Protein AF-A0A1H9BF98-F1 (afdb_monomer_lite)

Secondary structure (DSSP, 8-state):
-------------------------------HHHHHHHHHHHHHHHHHHHHHHHTTSS---TT-EEEEEESSTT-TTSBEEEEEE-TTSTT--EEEEEEE-STT----SSS--EEEEETTEEEEEEE---TT-EEEE-TTS-EEEE---TT-SEEEEEEEES-PPTTSSS-TTSEEEEEETTEEEEEEEPPPP-

Sequence (194 aa):
MSSESTDPVEPPAVVNPAPDEAETDEAPQKNNWLKFVIVGVLAVVLVGGGVWALTSLNSTGAGDCVSASPKNADQPDGEWNLSSEGCNDTAATHRVAVVLKNAEDQCPAEGLYEPVKSGDETLCLMPNLIEGKCYNSGDDGVFKQEACTPESPVKIVKKVDGLPEEGTVCPETAGEWRFSEPASVYCMGVPEGS

Structure (mmCIF, N/CA/C/O backbone):
data_AF-A0A1H9BF98-F1
#
_entry.id   AF-A0A1H9BF98-F1
#
loop_
_atom_site.group_PDB
_atom_site.id
_atom_site.type_symbol
_atom_site.label_atom_id
_atom_site.label_alt_id
_atom_site.label_comp_id
_atom_site.label_asym_id
_atom_site.label_entity_id
_atom_site.label_seq_id
_atom_site.pdbx_PDB_ins_code
_atom_site.Cartn_x
_atom_site.Cartn_y
_atom_site.Cartn_z
_atom_site.occupancy
_atom_site.B_iso_or_equiv
_atom_site.auth_seq_id
_atom_site.auth_comp_id
_atom_site.auth_asym_id
_atom_site.auth_atom_id
_atom_site.pdbx_PDB_model_num
ATOM 1 N N . MET A 1 1 ? 0.930 -51.311 78.817 1.00 41.88 1 MET A N 1
ATOM 2 C CA . MET A 1 1 ? 0.256 -52.512 79.355 1.00 41.88 1 MET A CA 1
ATOM 3 C C . MET A 1 1 ? -0.864 -52.808 78.375 1.00 41.88 1 MET A C 1
ATOM 5 O O . MET A 1 1 ? -1.651 -51.904 78.165 1.00 41.88 1 MET A O 1
ATOM 9 N N . SER A 1 2 ? -0.971 -53.905 77.641 1.00 45.94 2 SER A N 1
ATOM 10 C CA . SER A 1 2 ? -0.296 -55.205 77.582 1.00 45.94 2 SER A CA 1
ATOM 11 C C . SER A 1 2 ? -0.606 -55.731 76.163 1.00 45.94 2 SER A C 1
ATOM 13 O O . SER A 1 2 ? -1.679 -55.447 75.646 1.00 45.94 2 SER A O 1
ATOM 15 N N . SER A 1 3 ? 0.374 -56.203 75.397 1.00 51.97 3 SER A N 1
ATOM 16 C CA . SER A 1 3 ? 0.630 -57.632 75.150 1.00 51.97 3 SER A CA 1
ATOM 17 C C . SER A 1 3 ? -0.607 -58.425 74.706 1.00 51.97 3 SER A C 1
ATOM 19 O O . SER A 1 3 ? -1.432 -58.758 75.548 1.00 51.97 3 SER A O 1
ATOM 21 N N . GLU A 1 4 ? -0.655 -58.850 73.442 1.00 42.12 4 GLU A N 1
ATOM 22 C CA . GLU A 1 4 ? -1.200 -60.170 73.118 1.00 42.12 4 GLU A CA 1
ATOM 23 C C . GLU A 1 4 ? -0.299 -60.864 72.093 1.00 42.12 4 GLU A C 1
ATOM 25 O O . GLU A 1 4 ? 0.175 -60.274 71.125 1.00 42.12 4 GLU A O 1
ATOM 30 N N . SER A 1 5 ? -0.004 -62.112 72.430 1.00 51.88 5 SER A N 1
ATOM 31 C CA . SER A 1 5 ? 0.871 -63.077 71.786 1.00 51.88 5 SER A CA 1
ATOM 32 C C . SER A 1 5 ? -0.021 -64.143 71.165 1.00 51.88 5 SER A C 1
ATOM 34 O O . SER A 1 5 ? -0.997 -64.521 71.806 1.00 51.88 5 SER A O 1
ATOM 36 N N . THR A 1 6 ? 0.318 -64.660 69.983 1.00 45.97 6 THR A N 1
ATOM 37 C CA . THR A 1 6 ? 0.243 -66.103 69.688 1.00 45.97 6 THR A CA 1
ATOM 38 C C . THR A 1 6 ? 1.117 -66.417 68.469 1.00 45.97 6 THR A C 1
ATOM 40 O O . THR A 1 6 ? 1.127 -65.689 67.480 1.00 45.97 6 THR A O 1
ATOM 43 N N . ASP A 1 7 ? 1.870 -67.497 68.632 1.00 47.16 7 ASP A N 1
ATOM 44 C CA . ASP A 1 7 ? 2.980 -68.038 67.839 1.00 47.16 7 ASP A CA 1
ATOM 45 C C . ASP A 1 7 ? 2.484 -69.300 67.044 1.00 47.16 7 ASP A C 1
ATOM 47 O O . ASP A 1 7 ? 1.272 -69.529 67.005 1.00 47.16 7 ASP A O 1
ATOM 51 N N . PRO A 1 8 ? 3.308 -70.145 66.385 1.00 58.66 8 PRO A N 1
ATOM 52 C CA . PRO A 1 8 ? 3.347 -70.303 64.922 1.00 58.66 8 PRO A CA 1
ATOM 53 C C . PRO A 1 8 ? 3.140 -71.762 64.435 1.00 58.66 8 PRO A C 1
ATOM 55 O O . PRO A 1 8 ? 3.108 -72.693 65.236 1.00 58.66 8 PRO A O 1
ATOM 58 N N . VAL A 1 9 ? 3.132 -71.998 63.111 1.00 40.78 9 VAL A N 1
ATOM 59 C CA . VAL A 1 9 ? 3.601 -73.273 62.510 1.00 40.78 9 VAL A CA 1
ATOM 60 C C . VAL A 1 9 ? 4.325 -72.993 61.177 1.00 40.78 9 VAL A C 1
ATOM 62 O O . VAL A 1 9 ? 3.817 -72.261 60.332 1.00 40.78 9 VAL A O 1
ATOM 65 N N . GLU A 1 10 ? 5.516 -73.582 61.024 1.00 46.84 10 GLU A N 1
ATOM 66 C CA . GLU A 1 10 ? 6.579 -73.347 60.019 1.00 46.84 10 GLU A CA 1
ATOM 67 C C . GLU A 1 10 ? 6.828 -74.634 59.146 1.00 46.84 10 GLU A C 1
ATOM 69 O O . GLU A 1 10 ? 6.119 -75.620 59.354 1.00 46.84 10 GLU A O 1
ATOM 74 N N . PRO A 1 11 ? 7.832 -74.735 58.235 1.00 64.88 11 PRO A N 1
ATOM 75 C CA . PRO A 1 11 ? 7.824 -74.486 56.775 1.00 64.88 11 PRO A CA 1
ATOM 76 C C . PRO A 1 11 ? 8.205 -75.754 55.933 1.00 64.88 11 PRO A C 1
ATOM 78 O O . PRO A 1 11 ? 8.064 -76.867 56.442 1.00 64.88 11 PRO A O 1
ATOM 81 N N . PRO A 1 12 ? 8.670 -75.670 54.654 1.00 48.69 12 PRO A N 1
ATOM 82 C CA . PRO A 1 12 ? 10.071 -75.308 54.373 1.00 48.69 12 PRO A CA 1
ATOM 83 C C . PRO A 1 12 ? 10.328 -74.423 53.132 1.00 48.69 12 PRO A C 1
ATOM 85 O O . PRO A 1 12 ? 9.480 -74.200 52.273 1.00 48.69 12 PRO A O 1
ATOM 88 N N . ALA A 1 13 ? 11.555 -73.904 53.115 1.00 50.78 13 ALA A N 1
ATOM 89 C CA . ALA A 1 13 ? 12.084 -72.753 52.392 1.00 50.78 13 ALA A CA 1
ATOM 90 C C . ALA A 1 13 ? 12.617 -73.025 50.975 1.00 50.78 13 ALA A C 1
ATOM 92 O O . ALA A 1 13 ? 13.067 -74.134 50.712 1.00 50.78 13 ALA A O 1
ATOM 93 N N . VAL A 1 14 ? 12.744 -71.963 50.155 1.00 42.06 14 VAL A N 1
ATOM 94 C CA . VAL A 1 14 ? 13.828 -71.807 49.155 1.00 42.06 14 VAL A CA 1
ATOM 95 C C . VAL A 1 14 ? 14.198 -70.312 48.959 1.00 42.06 14 VAL A C 1
ATOM 97 O O . VAL A 1 14 ? 13.503 -69.582 48.267 1.00 42.06 14 VAL A O 1
ATOM 100 N N . VAL A 1 15 ? 15.320 -69.920 49.586 1.00 44.12 15 VAL A N 1
ATOM 101 C CA . VAL A 1 15 ? 16.452 -69.067 49.122 1.00 44.12 15 VAL A CA 1
ATOM 102 C C . VAL A 1 15 ? 16.245 -67.575 48.736 1.00 44.12 15 VAL A C 1
ATOM 104 O O . VAL A 1 15 ? 15.648 -67.241 47.722 1.00 44.12 15 VAL A O 1
ATOM 107 N N . ASN A 1 16 ? 16.905 -66.699 49.516 1.00 47.34 16 ASN A N 1
ATOM 108 C CA . ASN A 1 16 ? 17.198 -65.257 49.318 1.00 47.34 16 ASN A CA 1
ATOM 109 C C . ASN A 1 16 ? 18.574 -65.044 48.617 1.00 47.34 16 ASN A C 1
ATOM 111 O O . ASN A 1 16 ? 19.395 -65.965 48.676 1.00 47.34 16 ASN A O 1
ATOM 115 N N . PRO A 1 17 ? 18.885 -63.864 48.013 1.00 47.91 17 PRO A N 1
ATOM 116 C CA . PRO A 1 17 ? 19.564 -62.780 48.761 1.00 47.91 17 PRO A CA 1
ATOM 117 C C . PRO A 1 17 ? 19.218 -61.317 48.361 1.00 47.91 17 PRO A C 1
ATOM 119 O O . PRO A 1 17 ? 19.202 -60.962 47.190 1.00 47.91 17 PRO A O 1
ATOM 122 N N . ALA A 1 18 ? 18.937 -60.519 49.399 1.00 53.66 18 ALA A N 1
ATOM 123 C CA . ALA A 1 18 ? 19.492 -59.225 49.860 1.00 53.66 18 ALA A CA 1
ATOM 124 C C . ALA A 1 18 ? 19.996 -58.069 48.925 1.00 53.66 18 ALA A C 1
ATOM 126 O O . ALA A 1 18 ? 20.364 -58.311 47.781 1.00 53.66 18 ALA A O 1
ATOM 127 N N . PRO A 1 19 ? 20.026 -56.815 49.461 1.00 64.56 19 PRO A N 1
ATOM 128 C CA . PRO A 1 19 ? 20.086 -55.518 48.758 1.00 64.56 19 PRO A CA 1
ATOM 129 C C . PRO A 1 19 ? 21.418 -54.741 48.927 1.00 64.56 19 PRO A C 1
ATOM 131 O O . PRO A 1 19 ? 22.128 -54.990 49.888 1.00 64.56 19 PRO A O 1
ATOM 134 N N . ASP A 1 20 ? 21.682 -53.732 48.086 1.00 44.94 20 ASP A N 1
ATOM 135 C CA . ASP A 1 20 ? 22.705 -52.668 48.270 1.00 44.94 20 ASP A CA 1
ATOM 136 C C . ASP A 1 20 ? 22.250 -51.445 47.428 1.00 44.94 20 ASP A C 1
ATOM 138 O O . ASP A 1 20 ? 21.888 -51.611 46.264 1.00 44.94 20 ASP A O 1
ATOM 142 N N . GLU A 1 21 ? 21.904 -50.271 47.972 1.00 46.78 21 GLU A N 1
ATOM 143 C CA . GLU A 1 21 ? 22.717 -49.183 48.562 1.00 46.78 21 GLU A CA 1
ATOM 144 C C . GLU A 1 21 ? 23.563 -48.334 47.577 1.00 46.78 21 GLU A C 1
ATOM 146 O O . GLU A 1 21 ? 24.386 -48.836 46.824 1.00 46.78 21 GLU A O 1
ATOM 151 N N . ALA A 1 22 ? 23.342 -47.014 47.697 1.00 41.50 22 ALA A N 1
ATOM 152 C CA . ALA A 1 22 ? 24.275 -45.879 47.614 1.00 41.50 22 ALA A CA 1
ATOM 153 C C . ALA A 1 22 ? 24.942 -45.421 46.287 1.00 41.50 22 ALA A C 1
ATOM 155 O O . ALA A 1 22 ? 25.752 -46.103 45.675 1.00 41.50 22 ALA A O 1
ATOM 156 N N . GLU A 1 23 ? 24.612 -44.158 45.962 1.00 50.94 23 GLU A N 1
ATOM 157 C CA . GLU A 1 23 ? 25.431 -43.037 45.449 1.00 50.94 23 GLU A CA 1
ATOM 158 C C . GLU A 1 23 ? 26.607 -43.286 44.492 1.00 50.94 23 GLU A C 1
ATOM 160 O O . GLU A 1 23 ? 27.598 -43.909 44.855 1.00 50.94 23 GLU A O 1
ATOM 165 N N . THR A 1 24 ? 26.631 -42.557 43.364 1.00 37.31 24 THR A N 1
ATOM 166 C CA . THR A 1 24 ? 27.864 -41.872 42.921 1.00 37.31 24 THR A CA 1
ATOM 167 C C . THR A 1 24 ? 27.551 -40.625 42.075 1.00 37.31 24 THR A C 1
ATOM 169 O O . THR A 1 24 ? 26.883 -40.694 41.045 1.00 37.31 24 THR A O 1
ATOM 172 N N . ASP A 1 25 ? 28.043 -39.488 42.557 1.00 54.06 25 ASP A N 1
ATOM 173 C CA . ASP A 1 25 ? 28.215 -38.178 41.919 1.00 54.06 25 ASP A CA 1
ATOM 174 C C . ASP A 1 25 ? 29.365 -38.244 40.890 1.00 54.06 25 ASP A C 1
ATOM 176 O O . ASP A 1 25 ? 30.438 -38.654 41.309 1.00 54.06 25 ASP A O 1
ATOM 180 N N . GLU A 1 26 ? 29.193 -37.870 39.604 1.00 43.91 26 GLU A N 1
ATOM 181 C CA . GLU A 1 26 ? 30.304 -37.454 38.705 1.00 43.91 26 GLU A CA 1
ATOM 182 C C . GLU A 1 26 ? 29.848 -36.609 37.473 1.00 43.91 26 GLU A C 1
ATOM 184 O O . GLU A 1 26 ? 29.185 -37.101 36.563 1.00 43.91 26 GLU A O 1
ATOM 189 N N . ALA A 1 27 ? 30.281 -35.335 37.456 1.00 53.09 27 ALA A N 1
ATOM 190 C CA . ALA A 1 27 ? 30.757 -34.450 36.362 1.00 53.09 27 ALA A CA 1
ATOM 191 C C . ALA A 1 27 ? 30.048 -34.343 34.970 1.00 53.09 27 ALA A C 1
ATOM 193 O O . ALA A 1 27 ? 29.664 -35.331 34.345 1.00 53.09 27 ALA A O 1
ATOM 194 N N . PRO A 1 28 ? 29.979 -33.125 34.367 1.00 47.25 28 PRO A N 1
ATOM 195 C CA . PRO A 1 28 ? 29.268 -32.892 33.111 1.00 47.25 28 PRO A CA 1
ATOM 196 C C . PRO A 1 28 ? 30.018 -33.514 31.927 1.00 47.25 28 PRO A C 1
ATOM 198 O O . PRO A 1 28 ? 31.095 -33.065 31.525 1.00 47.25 28 PRO A O 1
ATOM 201 N N . GLN A 1 29 ? 29.424 -34.543 31.327 1.00 53.84 29 GLN A N 1
ATOM 202 C CA . GLN A 1 29 ? 29.971 -35.160 30.128 1.00 53.84 29 GLN A CA 1
ATOM 203 C C . GLN A 1 29 ? 29.965 -34.175 28.952 1.00 53.84 29 GLN A C 1
ATOM 205 O O . GLN A 1 29 ? 28.924 -33.703 28.497 1.00 53.84 29 GLN A O 1
ATOM 210 N N . LYS A 1 30 ? 31.163 -33.902 28.426 1.00 59.75 30 LYS A N 1
ATOM 211 C CA . LYS A 1 30 ? 31.418 -33.149 27.192 1.00 59.75 30 LYS A CA 1
ATOM 212 C C . LYS A 1 30 ? 30.811 -33.898 26.002 1.00 59.75 30 LYS A C 1
ATOM 214 O O . LYS A 1 30 ? 31.447 -34.727 25.352 1.00 59.75 30 LYS A O 1
ATOM 219 N N . ASN A 1 31 ? 29.549 -33.607 25.730 1.00 63.06 31 ASN A N 1
ATOM 220 C CA . ASN A 1 31 ? 28.722 -34.277 24.743 1.00 63.06 31 ASN A CA 1
ATOM 221 C C . ASN A 1 31 ? 29.041 -33.775 23.327 1.00 63.06 31 ASN A C 1
ATOM 223 O O . ASN A 1 31 ? 28.575 -32.738 22.862 1.00 63.06 31 ASN A O 1
ATOM 227 N N . ASN A 1 32 ? 29.808 -34.579 22.588 1.00 63.00 32 ASN A N 1
ATOM 228 C CA . ASN A 1 32 ? 30.079 -34.373 21.160 1.00 63.00 32 ASN A CA 1
ATOM 229 C C . ASN A 1 32 ? 28.784 -34.323 20.313 1.00 63.00 32 ASN A C 1
ATOM 231 O O . ASN A 1 32 ? 28.791 -33.775 19.217 1.00 63.00 32 ASN A O 1
ATOM 235 N N . TRP A 1 33 ? 27.667 -34.835 20.843 1.00 64.06 33 TRP A N 1
ATOM 236 C CA . TRP A 1 33 ? 26.324 -34.717 20.271 1.00 64.06 33 TRP A CA 1
ATOM 237 C C . TRP A 1 33 ? 25.823 -33.269 20.187 1.00 64.06 33 TRP A C 1
ATOM 239 O O . TRP A 1 33 ? 25.221 -32.888 19.185 1.00 64.06 33 TRP A O 1
ATOM 249 N N . LEU A 1 34 ? 26.165 -32.427 21.168 1.00 67.62 34 LEU A N 1
ATOM 250 C CA . LEU A 1 34 ? 25.782 -31.016 21.170 1.00 67.62 34 LEU A CA 1
ATOM 251 C C . LEU A 1 34 ? 26.393 -30.268 19.974 1.00 67.62 34 LEU A C 1
ATOM 253 O O . LEU A 1 34 ? 25.764 -29.376 19.418 1.00 67.62 34 LEU A O 1
ATOM 257 N N . LYS A 1 35 ? 27.576 -30.691 19.501 1.00 66.69 35 LYS A N 1
ATOM 258 C CA . LYS A 1 35 ? 28.191 -30.142 18.282 1.00 66.69 35 LYS A CA 1
ATOM 259 C C . LYS A 1 35 ? 27.393 -30.481 17.027 1.00 66.69 35 LYS A C 1
ATOM 261 O O . LYS A 1 35 ? 27.272 -29.629 16.160 1.00 66.69 35 LYS A O 1
ATOM 266 N N . PHE A 1 36 ? 26.828 -31.685 16.931 1.00 71.50 36 PHE A N 1
ATOM 267 C CA . PHE A 1 36 ? 25.991 -32.067 15.790 1.00 71.50 36 PHE A CA 1
ATOM 268 C C . PHE A 1 36 ? 24.648 -31.331 15.796 1.00 71.50 36 PHE A C 1
ATOM 270 O O . PHE A 1 36 ? 24.177 -30.940 14.734 1.00 71.50 36 PHE A O 1
ATOM 277 N N . VAL A 1 37 ? 24.078 -31.064 16.977 1.00 73.38 37 VAL A N 1
ATOM 278 C CA . VAL A 1 37 ? 22.878 -30.223 17.114 1.00 73.38 37 VAL A CA 1
ATOM 279 C C . VAL A 1 37 ? 23.183 -28.777 16.722 1.00 73.38 37 VAL A C 1
ATOM 281 O O . VAL A 1 37 ? 22.450 -28.205 15.925 1.00 73.38 37 VAL A O 1
ATOM 284 N N . ILE A 1 38 ? 24.292 -28.204 17.199 1.00 72.50 38 ILE A N 1
ATOM 285 C CA . ILE A 1 38 ? 24.705 -26.840 16.837 1.00 72.50 38 ILE A CA 1
ATOM 286 C C . ILE A 1 38 ? 24.976 -26.729 15.334 1.00 72.50 38 ILE A C 1
ATOM 288 O O . ILE A 1 38 ? 24.497 -25.790 14.714 1.00 72.50 38 ILE A O 1
ATOM 292 N N . VAL A 1 39 ? 25.689 -27.687 14.731 1.00 73.25 39 VAL A N 1
ATOM 293 C CA . VAL A 1 39 ? 25.954 -27.709 13.280 1.00 73.25 39 VAL A CA 1
ATOM 294 C C . VAL A 1 39 ? 24.664 -27.903 12.481 1.00 73.25 39 VAL A C 1
ATOM 296 O O . VAL A 1 39 ? 24.486 -27.241 11.465 1.00 73.25 39 VAL A O 1
ATOM 299 N N . GLY A 1 40 ? 23.743 -28.750 12.948 1.00 72.94 40 GLY A N 1
ATOM 300 C CA . GLY A 1 40 ? 22.432 -28.936 12.326 1.00 72.94 40 GLY A CA 1
ATOM 301 C C . GLY A 1 40 ? 21.579 -27.667 12.375 1.00 72.94 40 GLY A C 1
ATOM 302 O O . GLY A 1 40 ? 21.039 -27.257 11.353 1.00 72.94 40 GLY A O 1
ATOM 303 N N . VAL A 1 41 ? 21.519 -26.995 13.527 1.00 68.62 41 VAL A N 1
ATOM 304 C CA . VAL A 1 41 ? 20.810 -25.717 13.686 1.00 68.62 41 VAL A CA 1
ATOM 305 C C . VAL A 1 41 ? 21.473 -24.619 12.857 1.00 68.62 41 VAL A C 1
ATOM 307 O O . VAL A 1 41 ? 20.770 -23.898 12.163 1.00 68.62 41 VAL A O 1
ATOM 310 N N . LEU A 1 42 ? 22.805 -24.518 12.840 1.00 64.56 42 LEU A N 1
ATOM 311 C CA . LEU A 1 42 ? 23.525 -23.568 11.983 1.00 64.56 42 LEU A CA 1
ATOM 312 C C . LEU A 1 42 ? 23.275 -23.832 10.500 1.00 64.56 42 LEU A C 1
ATOM 314 O O . LEU A 1 42 ? 23.057 -22.886 9.758 1.00 64.56 42 LEU A O 1
ATOM 318 N N . ALA A 1 43 ? 23.258 -25.090 10.060 1.00 62.25 43 ALA A N 1
ATOM 319 C CA . ALA A 1 43 ? 22.932 -25.430 8.680 1.00 62.25 43 ALA A CA 1
ATOM 320 C C . ALA A 1 43 ? 21.479 -25.063 8.337 1.00 62.25 43 ALA A C 1
ATOM 322 O O . ALA A 1 43 ? 21.231 -24.494 7.280 1.00 62.25 43 ALA A O 1
ATOM 323 N N . VAL A 1 44 ? 20.524 -25.300 9.242 1.00 62.47 44 VAL A N 1
ATOM 324 C CA . VAL A 1 44 ? 19.122 -24.889 9.060 1.00 62.47 44 VAL A CA 1
ATOM 325 C C . VAL A 1 44 ? 18.967 -23.364 9.089 1.00 62.47 44 VAL A C 1
ATOM 327 O O . VAL A 1 44 ? 18.190 -22.833 8.307 1.00 62.47 44 VAL A O 1
ATOM 330 N N . VAL A 1 45 ? 19.728 -22.636 9.908 1.00 61.25 45 VAL A N 1
ATOM 331 C CA . VAL A 1 45 ? 19.741 -21.161 9.925 1.00 61.25 45 VAL A CA 1
ATOM 332 C C . VAL A 1 45 ? 20.432 -20.594 8.684 1.00 61.25 45 VAL A C 1
ATOM 334 O O . VAL A 1 45 ? 19.994 -19.580 8.160 1.00 61.25 45 VAL A O 1
ATOM 337 N N . LEU A 1 46 ? 21.468 -21.241 8.154 1.00 58.09 46 LEU A N 1
ATOM 338 C CA . LEU A 1 46 ? 22.141 -20.801 6.928 1.00 58.09 46 LEU A CA 1
ATOM 339 C C . LEU A 1 46 ? 21.342 -21.142 5.668 1.00 58.09 46 LEU A C 1
ATOM 341 O O . LEU A 1 46 ? 21.406 -20.393 4.704 1.00 58.09 46 LEU A O 1
ATOM 345 N N . VAL A 1 47 ? 20.556 -22.220 5.663 1.00 56.84 47 VAL A N 1
ATOM 346 C CA . VAL A 1 47 ? 19.662 -22.546 4.541 1.00 56.84 47 VAL A CA 1
ATOM 347 C C . VAL A 1 47 ? 18.332 -21.791 4.668 1.00 56.84 47 VAL A C 1
ATOM 349 O O . VAL A 1 47 ? 17.871 -21.215 3.695 1.00 56.84 47 VAL A O 1
ATOM 352 N N . GLY A 1 48 ? 17.739 -21.702 5.859 1.00 50.44 48 GLY A N 1
ATOM 353 C CA . GLY A 1 48 ? 16.488 -20.971 6.107 1.00 50.44 48 GLY A CA 1
ATOM 354 C C . GLY A 1 48 ? 16.655 -19.449 6.167 1.00 50.44 48 GLY A C 1
ATOM 355 O O . GLY A 1 48 ? 15.832 -18.719 5.627 1.00 50.44 48 GLY A O 1
ATOM 356 N N . GLY A 1 49 ? 17.739 -18.958 6.770 1.00 49.72 49 GLY A N 1
ATOM 357 C CA . GLY A 1 49 ? 18.102 -17.536 6.809 1.00 49.72 49 GLY A CA 1
ATOM 358 C C . GLY A 1 49 ? 18.903 -17.080 5.588 1.00 49.72 49 GLY A C 1
ATOM 359 O O . GLY A 1 49 ? 18.755 -15.942 5.155 1.00 49.72 49 GLY A O 1
ATOM 360 N N . GLY A 1 50 ? 19.695 -17.964 4.969 1.00 44.91 50 GLY A N 1
ATOM 361 C CA . GLY A 1 50 ? 20.396 -17.652 3.719 1.00 44.91 50 GLY A CA 1
ATOM 362 C C . GLY A 1 50 ? 19.464 -17.555 2.516 1.00 44.91 50 GLY A C 1
ATOM 363 O O . GLY A 1 50 ? 19.707 -16.724 1.652 1.00 44.91 50 GLY A O 1
ATOM 364 N N . VAL A 1 51 ? 18.362 -18.315 2.474 1.00 50.56 51 VAL A N 1
ATOM 365 C CA . VAL A 1 51 ? 17.329 -18.136 1.436 1.00 50.56 51 VAL A CA 1
ATOM 366 C C . VAL A 1 51 ? 16.625 -16.780 1.577 1.00 50.56 51 VAL A C 1
ATOM 368 O O . VAL A 1 51 ? 16.367 -16.148 0.561 1.00 50.56 51 VAL A O 1
ATOM 371 N N . TRP A 1 52 ? 16.409 -16.279 2.799 1.00 47.91 52 TRP A N 1
ATOM 372 C CA . TRP A 1 52 ? 15.859 -14.931 3.022 1.00 47.91 52 TRP A CA 1
ATOM 373 C C . TRP A 1 52 ? 16.865 -13.811 2.699 1.00 47.91 52 TRP A C 1
ATOM 375 O O . TRP A 1 52 ? 16.478 -12.736 2.257 1.00 47.91 52 TRP A O 1
ATOM 385 N N . ALA A 1 53 ? 18.165 -14.060 2.888 1.00 46.53 53 ALA A N 1
ATOM 386 C CA . ALA A 1 53 ? 19.219 -13.093 2.574 1.00 46.53 53 ALA A CA 1
ATOM 387 C C . ALA A 1 53 ? 19.636 -13.084 1.087 1.00 46.53 53 ALA A C 1
ATOM 389 O O . ALA A 1 53 ? 20.175 -12.087 0.611 1.00 46.53 53 ALA A O 1
ATOM 390 N N . LEU A 1 54 ? 19.410 -14.175 0.343 1.00 47.69 54 LEU A N 1
ATOM 391 C CA . LEU A 1 54 ? 19.777 -14.297 -1.077 1.00 47.69 54 LEU A CA 1
ATOM 392 C C . LEU A 1 54 ? 18.692 -13.801 -2.045 1.00 47.69 54 LEU A C 1
ATOM 394 O O . LEU A 1 54 ? 19.003 -13.560 -3.210 1.00 47.69 54 LEU A O 1
ATOM 398 N N . THR A 1 55 ? 17.454 -13.590 -1.590 1.00 48.91 55 THR A N 1
ATOM 399 C CA . THR A 1 55 ? 16.413 -12.906 -2.380 1.00 48.91 55 THR A CA 1
ATOM 400 C C . THR A 1 55 ? 16.625 -11.394 -2.472 1.00 48.91 55 THR A C 1
ATOM 402 O O . THR A 1 55 ? 16.016 -10.753 -3.319 1.00 48.91 55 THR A O 1
ATOM 405 N N . SER A 1 56 ? 17.560 -10.823 -1.706 1.00 43.72 56 SER A N 1
ATOM 406 C CA . SER A 1 56 ? 17.967 -9.410 -1.798 1.00 43.72 56 SER A CA 1
ATOM 407 C C . SER A 1 56 ? 18.808 -9.072 -3.042 1.00 43.72 56 SER A C 1
ATOM 409 O O . SER A 1 56 ? 19.494 -8.052 -3.071 1.00 43.72 56 SER A O 1
ATOM 411 N N . LEU A 1 57 ? 18.776 -9.907 -4.084 1.00 44.34 57 LEU A N 1
ATOM 412 C CA . LEU A 1 57 ? 19.410 -9.632 -5.372 1.00 44.34 57 LEU A CA 1
ATOM 413 C C . LEU A 1 57 ? 18.387 -9.038 -6.361 1.00 44.34 57 LEU A C 1
ATOM 415 O O . LEU A 1 57 ? 18.011 -9.657 -7.349 1.00 44.34 57 LEU A O 1
ATOM 419 N N . ASN A 1 58 ? 18.047 -7.774 -6.084 1.00 55.00 58 ASN A N 1
ATOM 420 C CA . ASN A 1 58 ? 17.943 -6.659 -7.043 1.00 55.00 58 ASN A CA 1
ATOM 421 C C . ASN A 1 58 ? 16.718 -6.471 -7.963 1.00 55.00 58 ASN A C 1
ATOM 423 O O . ASN A 1 58 ? 16.881 -5.853 -9.013 1.00 55.00 58 ASN A O 1
ATOM 427 N N . SER A 1 59 ? 15.497 -6.855 -7.596 1.00 71.00 59 SER A N 1
ATOM 428 C CA . SER A 1 59 ? 14.324 -6.139 -8.140 1.00 71.00 59 SER A CA 1
ATOM 429 C C . SER A 1 59 ? 13.108 -6.317 -7.238 1.00 71.00 59 SER A C 1
ATOM 431 O O . SER A 1 59 ? 12.805 -7.434 -6.825 1.00 71.00 59 SER A O 1
ATOM 433 N N . THR A 1 60 ? 12.445 -5.205 -6.919 1.00 85.44 60 THR A N 1
ATOM 434 C CA . THR A 1 60 ? 11.146 -5.197 -6.245 1.00 85.44 60 THR A CA 1
ATOM 435 C C . THR A 1 60 ? 10.079 -5.579 -7.269 1.00 85.44 60 THR A C 1
ATOM 437 O O . THR A 1 60 ? 9.838 -4.844 -8.225 1.00 85.44 60 THR A O 1
ATOM 440 N N . GLY A 1 61 ? 9.452 -6.735 -7.084 1.00 90.88 61 GLY A N 1
ATOM 441 C CA . GLY A 1 61 ? 8.477 -7.303 -8.005 1.00 90.88 61 GLY A CA 1
ATOM 442 C C . GLY A 1 61 ? 7.028 -7.043 -7.605 1.00 90.88 61 GLY A C 1
ATOM 443 O O . GLY A 1 61 ? 6.720 -6.644 -6.485 1.00 90.88 61 GLY A O 1
ATOM 444 N N . ALA A 1 62 ? 6.104 -7.323 -8.528 1.00 94.25 62 ALA A N 1
ATOM 445 C CA . ALA A 1 62 ? 4.675 -7.297 -8.234 1.00 94.25 62 ALA A CA 1
ATOM 446 C C . ALA A 1 62 ? 4.331 -8.267 -7.090 1.00 94.25 62 ALA A C 1
ATOM 448 O O . ALA A 1 62 ? 4.720 -9.434 -7.097 1.00 94.25 62 ALA A O 1
ATOM 449 N N . GLY A 1 63 ? 3.563 -7.778 -6.122 1.00 95.00 63 GLY A N 1
ATOM 450 C CA . GLY A 1 63 ? 3.171 -8.486 -4.911 1.00 95.00 63 GLY A CA 1
ATOM 451 C C . GLY A 1 63 ? 4.066 -8.220 -3.700 1.00 95.00 63 GLY A C 1
ATOM 452 O O . GLY A 1 63 ? 3.601 -8.483 -2.583 1.00 95.00 63 GLY A O 1
ATOM 453 N N . ASP A 1 64 ? 5.270 -7.675 -3.898 1.00 95.75 64 ASP A N 1
ATOM 454 C CA . ASP A 1 64 ? 6.192 -7.329 -2.815 1.00 95.75 64 ASP A CA 1
ATOM 455 C C . ASP A 1 64 ? 5.662 -6.153 -2.000 1.00 95.75 64 ASP A C 1
ATOM 457 O O . ASP A 1 64 ? 4.990 -5.260 -2.522 1.00 95.75 64 ASP A O 1
ATOM 461 N N . CYS A 1 65 ? 5.976 -6.148 -0.709 1.00 96.56 65 CYS A N 1
ATOM 462 C CA . CYS A 1 65 ? 5.618 -5.064 0.191 1.00 96.56 65 CYS A CA 1
ATOM 463 C C . CYS A 1 65 ? 6.850 -4.244 0.544 1.00 96.56 65 CYS A C 1
ATOM 465 O O . CYS A 1 65 ? 7.937 -4.784 0.757 1.00 96.56 65 CYS A O 1
ATOM 467 N N . VAL A 1 66 ? 6.675 -2.928 0.573 1.00 95.94 66 VAL A N 1
ATOM 468 C CA . VAL A 1 66 ? 7.779 -1.984 0.692 1.00 95.94 66 VAL A CA 1
ATOM 469 C C . VAL A 1 66 ? 7.420 -0.810 1.588 1.00 95.94 66 VAL A C 1
ATOM 471 O O . VAL A 1 66 ? 6.263 -0.387 1.665 1.00 95.94 66 VAL A O 1
ATOM 474 N N . SER A 1 67 ? 8.441 -0.247 2.222 1.00 94.19 67 SER A N 1
ATOM 475 C CA . SER A 1 67 ? 8.427 1.145 2.647 1.00 94.19 67 SER A CA 1
ATOM 476 C C . SER A 1 67 ? 8.893 2.006 1.470 1.00 94.19 67 SER A C 1
ATOM 478 O O . SER A 1 67 ? 9.887 1.692 0.812 1.00 94.19 67 SER A O 1
ATOM 480 N N . ALA A 1 68 ? 8.146 3.068 1.166 1.00 91.69 68 ALA A N 1
ATOM 481 C CA . ALA A 1 68 ? 8.400 3.947 0.029 1.00 91.69 68 ALA A CA 1
ATOM 482 C C . ALA A 1 68 ? 8.388 5.408 0.484 1.00 91.69 68 ALA A C 1
ATOM 484 O O . ALA A 1 68 ? 7.502 5.819 1.233 1.00 91.69 68 ALA A O 1
ATOM 485 N N . SER A 1 69 ? 9.388 6.180 0.062 1.00 89.56 69 SER A N 1
ATOM 486 C CA . SER A 1 69 ? 9.430 7.630 0.280 1.00 89.56 69 SER A CA 1
ATOM 487 C C . SER A 1 69 ? 10.229 8.326 -0.823 1.00 89.56 69 SER A C 1
ATOM 489 O O . SER A 1 69 ? 11.195 7.742 -1.325 1.00 89.56 69 SER A O 1
ATOM 491 N N . PRO A 1 70 ? 9.893 9.570 -1.198 1.00 87.69 70 PRO A N 1
ATOM 492 C CA . PRO A 1 70 ? 10.692 10.317 -2.159 1.00 87.69 70 PRO A CA 1
ATOM 493 C C . PRO A 1 70 ? 12.096 10.569 -1.589 1.00 87.69 70 PRO A C 1
ATOM 495 O O . PRO A 1 70 ? 12.255 10.910 -0.416 1.00 87.69 70 PRO A O 1
ATOM 498 N N . LYS A 1 71 ? 13.144 10.436 -2.415 1.00 88.19 71 LYS A N 1
ATOM 499 C CA . LYS A 1 71 ? 14.524 10.760 -1.993 1.00 88.19 71 LYS A CA 1
ATOM 500 C C . LYS A 1 71 ? 14.688 12.239 -1.653 1.00 88.19 71 LYS A C 1
ATOM 502 O O . LYS A 1 71 ? 15.552 12.598 -0.856 1.00 88.19 71 LYS A O 1
ATOM 507 N N . ASN A 1 72 ? 13.875 13.084 -2.279 1.00 87.00 72 ASN A N 1
ATOM 508 C CA . ASN A 1 72 ? 13.822 14.514 -2.048 1.00 87.00 72 ASN A CA 1
ATOM 509 C C . ASN A 1 72 ? 12.363 14.936 -1.844 1.00 87.00 72 ASN A C 1
ATOM 511 O O . ASN A 1 72 ? 11.567 14.862 -2.775 1.00 87.00 72 ASN A O 1
ATOM 515 N N . ALA A 1 73 ? 12.029 15.405 -0.642 1.00 85.06 73 ALA A N 1
ATOM 516 C CA . ALA A 1 73 ? 10.674 15.833 -0.298 1.00 85.06 73 ALA A CA 1
ATOM 517 C C . ALA A 1 73 ? 10.171 17.016 -1.152 1.00 85.06 73 ALA A C 1
ATOM 519 O O . ALA A 1 73 ? 8.970 17.142 -1.362 1.00 85.06 73 ALA A O 1
ATOM 520 N N . ASP A 1 74 ? 11.075 17.838 -1.698 1.00 86.69 74 ASP A N 1
ATOM 521 C CA . ASP A 1 74 ? 10.721 18.948 -2.594 1.00 86.69 74 ASP A CA 1
ATOM 522 C C . ASP A 1 74 ? 10.475 18.490 -4.049 1.00 86.69 74 ASP A C 1
ATOM 524 O O . ASP A 1 74 ? 10.079 19.288 -4.900 1.00 86.69 74 ASP A O 1
ATOM 528 N N . GLN A 1 75 ? 10.745 17.217 -4.365 1.00 83.44 75 GLN A N 1
ATOM 529 C CA . GLN A 1 75 ? 10.565 16.607 -5.687 1.00 83.44 75 GLN A CA 1
ATOM 530 C C . GLN A 1 75 ? 9.889 15.232 -5.555 1.00 83.44 75 GLN A C 1
ATOM 532 O O . GLN A 1 75 ? 10.545 14.204 -5.751 1.00 83.44 75 GLN A O 1
ATOM 537 N N . PRO A 1 76 ? 8.581 15.193 -5.239 1.00 80.19 76 PRO A N 1
ATOM 538 C CA . PRO A 1 76 ? 7.856 13.938 -5.029 1.00 80.19 76 PRO A CA 1
ATOM 539 C C . PRO A 1 76 ? 7.813 13.047 -6.283 1.00 80.19 76 PRO A C 1
ATOM 541 O O . PRO A 1 76 ? 7.844 11.829 -6.162 1.00 80.19 76 PRO A O 1
ATOM 544 N N . ASP A 1 77 ? 7.874 13.625 -7.487 1.00 81.00 77 ASP A N 1
ATOM 545 C CA . ASP A 1 77 ? 7.900 12.878 -8.761 1.00 81.00 77 ASP A CA 1
ATOM 546 C C . ASP A 1 77 ? 9.302 12.346 -9.149 1.00 81.00 77 ASP A C 1
ATOM 548 O O . ASP A 1 77 ? 9.524 11.866 -10.270 1.00 81.00 77 ASP A O 1
ATOM 552 N N . GLY A 1 78 ? 10.288 12.519 -8.262 1.00 84.25 78 GLY A N 1
ATOM 553 C CA . GLY A 1 78 ? 11.688 12.163 -8.476 1.00 84.25 78 GLY A CA 1
ATOM 554 C C . GLY A 1 78 ? 11.995 10.679 -8.262 1.00 84.25 78 GLY A C 1
ATOM 555 O O . GLY A 1 78 ? 11.160 9.798 -8.447 1.00 84.25 78 GLY A O 1
ATOM 556 N N . GLU A 1 79 ? 13.238 10.385 -7.885 1.00 85.62 79 GLU A N 1
ATOM 557 C CA . GLU A 1 79 ? 13.617 9.043 -7.438 1.00 85.62 79 GLU A CA 1
ATOM 558 C C . GLU A 1 79 ? 13.097 8.762 -6.025 1.00 85.62 79 GLU A C 1
ATOM 560 O O . GLU A 1 79 ? 13.086 9.648 -5.166 1.00 85.62 79 GLU A O 1
ATOM 565 N N . TRP A 1 80 ? 12.751 7.504 -5.760 1.00 90.19 80 TRP A N 1
ATOM 566 C CA . TRP A 1 80 ? 12.241 7.058 -4.465 1.00 90.19 80 TRP A CA 1
ATOM 567 C C . TRP A 1 80 ? 13.226 6.133 -3.742 1.00 90.19 80 TRP A C 1
ATOM 569 O O . TRP A 1 80 ? 14.008 5.409 -4.361 1.00 90.19 80 TRP A O 1
ATOM 579 N N . ASN A 1 81 ? 13.208 6.179 -2.411 1.00 88.94 81 ASN A N 1
ATOM 580 C CA . ASN A 1 81 ? 13.787 5.154 -1.554 1.00 88.94 81 ASN A CA 1
ATOM 581 C C . ASN A 1 81 ? 12.744 4.060 -1.358 1.00 88.94 81 ASN A C 1
ATOM 583 O O . ASN A 1 81 ? 11.658 4.332 -0.843 1.00 88.94 81 ASN A O 1
ATOM 587 N N . LEU A 1 82 ? 13.101 2.839 -1.742 1.00 92.06 82 LEU A N 1
ATOM 588 C CA . LEU A 1 82 ? 12.301 1.645 -1.519 1.00 92.06 82 LEU A CA 1
ATOM 589 C C . LEU A 1 82 ? 13.092 0.687 -0.637 1.00 92.06 82 LEU A C 1
ATOM 591 O O . LEU A 1 82 ? 14.240 0.371 -0.957 1.00 92.06 82 LEU A O 1
ATOM 595 N N . SER A 1 83 ? 12.474 0.205 0.435 1.00 92.69 83 SER A N 1
ATOM 596 C CA . SER A 1 83 ? 13.019 -0.905 1.220 1.00 92.69 83 SER A CA 1
ATOM 597 C C . SER A 1 83 ? 12.007 -2.037 1.235 1.00 92.69 83 SER A C 1
ATOM 599 O O . SER A 1 83 ? 10.822 -1.802 1.453 1.00 92.69 83 SER A O 1
ATOM 601 N N . SER A 1 84 ? 12.466 -3.258 0.961 1.00 93.19 84 SER A N 1
ATOM 602 C CA . SER A 1 84 ? 11.617 -4.444 1.047 1.00 93.19 84 SER A CA 1
ATOM 603 C C . SER A 1 84 ? 11.284 -4.722 2.503 1.00 93.19 84 SER A C 1
ATOM 605 O O . SER A 1 84 ? 12.181 -4.835 3.334 1.00 93.19 84 SER A O 1
ATOM 607 N N . GLU A 1 85 ? 10.002 -4.910 2.774 1.00 95.25 85 GLU A N 1
ATOM 608 C CA . GLU A 1 85 ? 9.478 -5.200 4.102 1.00 95.25 85 GLU A CA 1
ATOM 609 C C . GLU A 1 85 ? 8.647 -6.487 4.062 1.00 95.25 85 GLU A C 1
ATOM 611 O O . GLU A 1 85 ? 8.191 -6.944 3.010 1.00 95.25 85 GLU A O 1
ATOM 616 N N . GLY A 1 86 ? 8.386 -7.080 5.226 1.00 94.38 86 GLY A N 1
ATOM 617 C CA . GLY A 1 86 ? 7.345 -8.101 5.318 1.00 94.38 86 GLY A CA 1
ATOM 618 C C . GLY A 1 86 ? 5.965 -7.462 5.140 1.00 94.38 86 GLY A C 1
ATOM 619 O O . GLY A 1 86 ? 5.676 -6.463 5.779 1.00 94.38 86 GLY A O 1
ATOM 620 N N . CYS A 1 87 ? 5.061 -8.057 4.356 1.00 94.00 87 CYS A N 1
ATOM 621 C CA . CYS A 1 87 ? 3.719 -7.486 4.134 1.00 94.00 87 CYS A CA 1
ATOM 622 C C . CYS A 1 87 ? 2.861 -7.297 5.397 1.00 94.00 87 CYS A C 1
ATOM 624 O O . CYS A 1 87 ? 1.873 -6.577 5.348 1.00 94.00 87 CYS A O 1
ATOM 626 N N . ASN A 1 88 ? 3.212 -7.943 6.511 1.00 94.44 88 ASN A N 1
ATOM 627 C CA . ASN A 1 88 ? 2.547 -7.759 7.805 1.00 94.44 88 ASN A CA 1
ATOM 628 C C . ASN A 1 88 ? 3.312 -6.812 8.749 1.00 94.44 88 ASN A C 1
ATOM 630 O O . ASN A 1 88 ? 2.895 -6.636 9.895 1.00 94.44 88 ASN A O 1
ATOM 634 N N . ASP A 1 89 ? 4.443 -6.261 8.306 1.00 94.38 89 ASP A N 1
ATOM 635 C CA . ASP A 1 89 ? 5.207 -5.271 9.055 1.00 94.38 89 ASP A CA 1
ATOM 636 C C . ASP A 1 89 ? 4.501 -3.913 8.990 1.00 94.38 89 ASP A C 1
ATOM 638 O O . ASP A 1 89 ? 3.988 -3.505 7.952 1.00 94.38 89 ASP A O 1
ATOM 642 N N . THR A 1 90 ? 4.501 -3.184 10.100 1.00 92.62 90 THR A N 1
ATOM 643 C CA . THR A 1 90 ? 3.979 -1.814 10.165 1.00 92.62 90 THR A CA 1
ATOM 644 C C . THR A 1 90 ? 4.761 -0.823 9.301 1.00 92.62 90 THR A C 1
ATOM 646 O O . THR A 1 90 ? 4.212 0.211 8.929 1.00 92.62 90 THR A O 1
ATOM 649 N N . ALA A 1 91 ? 6.024 -1.120 8.981 1.00 92.62 91 ALA A N 1
ATOM 650 C CA . ALA A 1 91 ? 6.845 -0.326 8.072 1.00 92.62 91 ALA A CA 1
ATOM 651 C C . ALA A 1 91 ? 6.443 -0.507 6.596 1.00 92.62 91 ALA A C 1
ATOM 653 O O . ALA A 1 91 ? 6.718 0.372 5.779 1.00 92.62 91 ALA A O 1
ATOM 654 N N . ALA A 1 92 ? 5.768 -1.609 6.251 1.00 95.50 92 ALA A N 1
ATOM 655 C CA . ALA A 1 92 ? 5.301 -1.884 4.899 1.00 95.50 92 ALA A CA 1
ATOM 656 C C . ALA A 1 92 ? 4.074 -1.025 4.565 1.00 95.50 92 ALA A C 1
ATOM 658 O O . ALA A 1 92 ? 2.933 -1.445 4.761 1.00 95.50 92 ALA A O 1
ATOM 659 N N . THR A 1 93 ? 4.303 0.188 4.067 1.00 95.19 93 THR A N 1
ATOM 660 C CA . THR A 1 93 ? 3.236 1.142 3.730 1.00 95.19 93 THR A CA 1
ATOM 661 C C . THR A 1 93 ? 2.591 0.858 2.379 1.00 95.19 93 THR A C 1
ATOM 663 O O . THR A 1 93 ? 1.413 1.152 2.178 1.00 95.19 93 THR A O 1
ATOM 666 N N . HIS A 1 94 ? 3.338 0.239 1.466 1.00 96.69 94 HIS A N 1
ATOM 667 C CA . H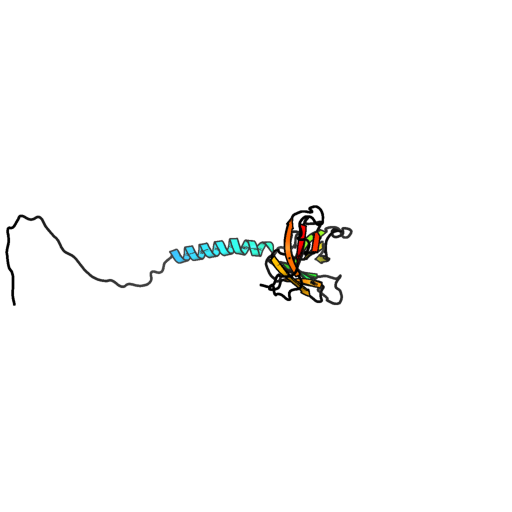IS A 1 94 ? 2.897 -0.020 0.104 1.00 96.69 94 HIS A CA 1
ATOM 668 C C . HIS A 1 94 ? 3.094 -1.475 -0.291 1.00 96.69 94 HIS A C 1
ATOM 670 O O . HIS A 1 94 ? 3.916 -2.206 0.265 1.00 96.69 94 HIS A O 1
ATOM 676 N N . ARG A 1 95 ? 2.342 -1.870 -1.310 1.00 97.00 95 ARG A N 1
ATOM 677 C CA . ARG A 1 95 ? 2.525 -3.094 -2.068 1.00 97.00 95 ARG A CA 1
ATOM 678 C C . ARG A 1 95 ? 2.757 -2.732 -3.525 1.00 97.00 95 ARG A C 1
ATOM 680 O O . ARG A 1 95 ? 2.047 -1.891 -4.069 1.00 97.00 95 ARG A O 1
ATOM 687 N N . VAL A 1 96 ? 3.713 -3.375 -4.178 1.00 97.00 96 VAL A N 1
ATOM 688 C CA . VAL A 1 96 ? 3.884 -3.231 -5.624 1.00 97.00 96 VAL A CA 1
ATOM 689 C C . VAL A 1 96 ? 2.739 -3.962 -6.308 1.00 97.00 96 VAL A C 1
ATOM 691 O O . VAL A 1 96 ? 2.634 -5.183 -6.226 1.00 97.00 96 VAL A O 1
ATOM 694 N N . ALA A 1 97 ? 1.863 -3.226 -6.975 1.00 96.94 97 ALA A N 1
ATOM 695 C CA . ALA A 1 97 ? 0.779 -3.807 -7.749 1.00 96.94 97 ALA A CA 1
ATOM 696 C C . ALA A 1 97 ? 1.273 -4.288 -9.115 1.00 96.94 97 ALA A C 1
ATOM 698 O O . ALA A 1 97 ? 1.028 -5.427 -9.505 1.00 96.94 97 ALA A O 1
ATOM 699 N N . VAL A 1 98 ? 2.003 -3.422 -9.821 1.00 96.19 98 VAL A N 1
ATOM 700 C CA . VAL A 1 98 ? 2.479 -3.662 -11.189 1.00 96.19 98 VAL A CA 1
ATOM 701 C C . VAL A 1 98 ? 3.895 -3.118 -11.345 1.00 96.19 98 VAL A C 1
ATOM 703 O O . VAL A 1 98 ? 4.221 -2.067 -10.798 1.00 96.19 98 VAL A O 1
ATOM 706 N N . VAL A 1 99 ? 4.719 -3.823 -12.121 1.00 94.62 99 VAL A N 1
ATOM 707 C CA . VAL A 1 99 ? 6.019 -3.338 -12.602 1.00 94.62 99 VAL A CA 1
ATOM 708 C C . VAL A 1 99 ? 5.880 -3.008 -14.082 1.00 94.62 99 VAL A C 1
ATOM 710 O O . VAL A 1 99 ? 5.634 -3.897 -14.902 1.00 94.62 99 VAL A O 1
ATOM 713 N N . LEU A 1 100 ? 6.018 -1.733 -14.423 1.00 93.56 100 LEU A N 1
ATOM 714 C CA . LEU A 1 100 ? 5.968 -1.241 -15.792 1.00 93.56 100 LEU A CA 1
ATOM 715 C C . LEU A 1 100 ? 7.370 -1.285 -16.393 1.00 93.56 100 LEU A C 1
ATOM 717 O O . LEU A 1 100 ? 8.322 -0.737 -15.833 1.00 93.56 100 LEU A O 1
ATOM 721 N N . LYS A 1 101 ? 7.482 -1.946 -17.547 1.00 86.00 101 LYS A N 1
ATOM 722 C CA . LYS A 1 101 ? 8.755 -2.125 -18.261 1.00 86.00 101 LYS A CA 1
ATOM 723 C C . LYS A 1 101 ? 8.983 -1.084 -19.351 1.00 86.00 101 LYS A C 1
ATOM 725 O O . LYS A 1 101 ? 10.118 -0.916 -19.783 1.00 86.00 101 LYS A O 1
ATOM 730 N N . ASN A 1 102 ? 7.922 -0.421 -19.811 1.00 84.25 102 ASN A N 1
ATOM 731 C CA . ASN A 1 102 ? 7.997 0.621 -20.828 1.00 84.25 102 ASN A CA 1
ATOM 732 C C . ASN A 1 102 ? 7.616 1.967 -20.209 1.00 84.25 102 ASN A C 1
ATOM 734 O O . ASN A 1 102 ? 6.734 2.036 -19.355 1.00 84.25 102 ASN A O 1
ATOM 738 N N . ALA A 1 103 ? 8.273 3.037 -20.655 1.00 77.19 103 ALA A N 1
ATOM 739 C CA . ALA A 1 103 ? 8.063 4.379 -20.114 1.00 77.19 103 ALA A CA 1
ATOM 740 C C . ALA A 1 103 ? 6.693 4.971 -20.489 1.00 77.19 103 ALA A C 1
ATOM 742 O O . ALA A 1 103 ? 6.236 5.915 -19.848 1.00 77.19 103 ALA A O 1
ATOM 743 N N . GLU A 1 104 ? 6.060 4.448 -21.541 1.00 84.44 104 GLU A N 1
ATOM 744 C CA . GLU A 1 104 ? 4.734 4.858 -22.000 1.00 84.44 104 GLU A CA 1
ATOM 745 C C . GLU A 1 104 ? 3.592 4.120 -21.293 1.00 84.44 104 GLU A C 1
ATOM 747 O O . GLU A 1 104 ? 2.444 4.566 -21.376 1.00 84.44 104 GLU A O 1
ATOM 752 N N . ASP A 1 105 ? 3.885 3.002 -20.619 1.00 92.06 105 ASP A N 1
ATOM 753 C CA . ASP A 1 105 ? 2.874 2.272 -19.865 1.00 92.06 105 ASP A CA 1
ATOM 754 C C . ASP A 1 105 ? 2.419 3.117 -18.665 1.00 92.06 105 ASP A C 1
ATOM 756 O O . ASP A 1 105 ? 3.185 3.880 -18.072 1.00 92.06 105 ASP A O 1
ATOM 760 N N . GLN A 1 106 ? 1.149 2.978 -18.295 1.00 93.62 106 GLN A N 1
ATOM 761 C CA . GLN A 1 106 ? 0.553 3.705 -17.177 1.00 93.62 106 GLN A CA 1
ATOM 762 C C . GLN A 1 106 ? 0.068 2.725 -16.116 1.00 93.62 106 GLN A C 1
ATOM 764 O O . GLN A 1 106 ? -0.306 1.591 -16.424 1.00 93.62 106 GLN A O 1
ATOM 769 N N . CYS A 1 107 ? 0.044 3.179 -14.863 1.00 96.06 107 CYS A N 1
ATOM 770 C CA . CYS A 1 107 ? -0.588 2.412 -13.800 1.00 96.06 107 CYS A CA 1
ATOM 771 C C . CYS A 1 107 ? -2.078 2.191 -14.091 1.00 96.06 107 CYS A C 1
ATOM 773 O O . CYS A 1 107 ? -2.685 2.988 -14.817 1.00 96.06 107 CYS A O 1
ATOM 775 N N . PRO A 1 108 ? -2.675 1.118 -13.544 1.00 96.06 108 PRO A N 1
ATOM 776 C CA . PRO A 1 108 ? -4.079 0.826 -13.785 1.00 96.06 108 PRO A CA 1
ATOM 777 C C . PRO A 1 108 ? -4.973 2.013 -13.402 1.00 96.06 108 PRO A C 1
ATOM 779 O O . PRO A 1 108 ? -4.706 2.726 -12.438 1.00 96.06 108 PRO A O 1
ATOM 782 N N . ALA A 1 109 ? -6.035 2.236 -14.175 1.00 91.69 109 ALA A N 1
ATOM 783 C CA . ALA A 1 109 ? -6.876 3.424 -14.017 1.00 91.69 109 ALA A CA 1
ATOM 784 C C . ALA A 1 109 ? -7.826 3.347 -12.808 1.00 91.69 109 ALA A C 1
ATOM 786 O O . ALA A 1 109 ? -8.186 4.376 -12.242 1.00 91.69 109 ALA A O 1
ATOM 787 N N . GLU A 1 110 ? -8.259 2.140 -12.430 1.00 93.81 110 GLU A N 1
ATOM 788 C CA . GLU A 1 110 ? -9.163 1.918 -11.298 1.00 93.81 110 GLU A CA 1
ATOM 789 C C . GLU A 1 110 ? -8.368 1.454 -10.079 1.00 93.81 110 GLU A C 1
ATOM 791 O O . GLU A 1 110 ? -7.932 0.300 -10.028 1.00 93.81 110 GLU A O 1
ATOM 796 N N . GLY A 1 111 ? -8.197 2.361 -9.121 1.00 93.81 111 GLY A N 1
ATOM 797 C CA . GLY A 1 111 ? -7.495 2.141 -7.862 1.00 93.81 111 GLY A CA 1
ATOM 798 C C . GLY A 1 111 ? -6.631 3.338 -7.481 1.00 93.81 111 GLY A C 1
ATOM 799 O O . GLY A 1 111 ? -6.400 4.246 -8.278 1.00 93.81 111 GLY A O 1
ATOM 800 N N . LEU A 1 112 ? -6.156 3.344 -6.239 1.00 93.69 112 LEU A N 1
ATOM 801 C CA . LEU A 1 112 ? -5.203 4.340 -5.750 1.00 93.69 112 LEU A CA 1
ATOM 802 C C . LEU A 1 112 ? -3.782 3.831 -6.005 1.00 93.69 112 LEU A C 1
ATOM 804 O O . LEU A 1 112 ? -3.175 3.233 -5.117 1.00 93.69 112 LEU A O 1
ATOM 808 N N . TYR A 1 113 ? -3.290 4.016 -7.231 1.00 95.19 113 TYR A N 1
ATOM 809 C CA . TYR A 1 113 ? -1.916 3.668 -7.592 1.00 95.19 113 TYR A CA 1
ATOM 810 C C . TYR A 1 113 ? -1.014 4.893 -7.628 1.00 95.19 113 TYR A C 1
ATOM 812 O O . TYR A 1 113 ? -1.333 5.886 -8.280 1.00 95.19 113 TYR A O 1
ATOM 820 N N . GLU A 1 114 ? 0.145 4.779 -6.996 1.00 93.25 114 GLU A N 1
ATOM 821 C CA . GLU A 1 114 ? 1.215 5.762 -7.046 1.00 93.25 114 GLU A CA 1
ATOM 822 C C . GLU A 1 114 ? 2.347 5.252 -7.954 1.00 93.25 114 GLU A C 1
ATOM 824 O O . GLU A 1 114 ? 2.999 4.256 -7.624 1.00 93.25 114 GLU A O 1
ATOM 829 N N . PRO A 1 115 ? 2.576 5.878 -9.124 1.00 93.44 115 PRO A N 1
ATOM 830 C CA . PRO A 1 115 ? 3.703 5.539 -9.980 1.00 93.44 115 PRO A CA 1
ATOM 831 C C . PRO A 1 115 ? 5.002 6.089 -9.385 1.00 93.44 115 PRO A C 1
ATOM 833 O O . PRO A 1 115 ? 5.169 7.300 -9.263 1.00 93.44 115 PRO A O 1
ATOM 836 N N . VAL A 1 116 ? 5.962 5.215 -9.090 1.00 91.62 116 VAL A N 1
ATOM 837 C CA . VAL A 1 116 ? 7.287 5.613 -8.592 1.00 91.62 116 VAL A CA 1
ATOM 838 C C . VAL A 1 116 ? 8.394 5.067 -9.482 1.00 91.62 116 VAL A C 1
ATOM 840 O O . VAL A 1 116 ? 8.332 3.934 -9.961 1.00 91.62 116 VAL A O 1
ATOM 843 N N . LYS A 1 117 ? 9.443 5.864 -9.695 1.00 88.19 117 LYS A N 1
ATOM 844 C CA . LYS A 1 117 ? 10.630 5.429 -10.442 1.00 88.19 117 LYS A CA 1
ATOM 845 C C . LYS A 1 117 ? 11.591 4.670 -9.534 1.00 88.19 117 LYS A C 1
ATOM 847 O O . LYS A 1 117 ? 11.990 5.180 -8.485 1.00 88.19 117 LYS A O 1
ATOM 852 N N . SER A 1 118 ? 12.010 3.489 -9.984 1.00 84.56 118 SER A N 1
ATOM 853 C CA . SER A 1 118 ? 13.010 2.647 -9.326 1.00 84.56 118 SER A CA 1
ATOM 854 C C . SER A 1 118 ? 13.997 2.117 -10.368 1.00 84.56 118 SER A C 1
ATOM 856 O O . SER A 1 118 ? 13.713 1.159 -11.084 1.00 84.56 118 SER A O 1
ATOM 858 N N . GLY A 1 119 ? 15.158 2.766 -10.492 1.00 83.88 119 GLY A N 1
ATOM 859 C CA . GLY A 1 119 ? 16.099 2.461 -11.573 1.00 83.88 119 GLY A CA 1
ATOM 860 C C . GLY A 1 119 ? 15.486 2.749 -12.947 1.00 83.88 119 GLY A C 1
ATOM 861 O O . GLY A 1 119 ? 15.019 3.862 -13.186 1.00 83.88 119 GLY A O 1
ATOM 862 N N . ASP A 1 120 ? 15.482 1.742 -13.822 1.00 82.56 120 ASP A N 1
ATOM 863 C CA . ASP A 1 120 ? 14.918 1.824 -15.178 1.00 82.56 120 ASP A CA 1
ATOM 864 C C . ASP A 1 120 ? 13.431 1.410 -15.246 1.00 82.56 120 ASP A C 1
ATOM 866 O O . ASP A 1 120 ? 12.816 1.478 -16.309 1.00 82.56 120 ASP A O 1
ATOM 870 N N . GLU A 1 121 ? 12.841 0.979 -14.126 1.00 87.62 121 GLU A N 1
ATOM 871 C CA . GLU A 1 121 ? 11.451 0.523 -14.039 1.00 87.62 121 GLU A CA 1
ATOM 872 C C . GLU A 1 121 ? 10.562 1.585 -13.372 1.00 87.62 121 GLU A C 1
ATOM 874 O O . GLU A 1 121 ? 11.013 2.406 -12.563 1.00 87.62 121 GLU A O 1
ATOM 879 N N . THR A 1 122 ? 9.266 1.554 -13.690 1.00 91.81 122 THR A N 1
ATOM 880 C CA . THR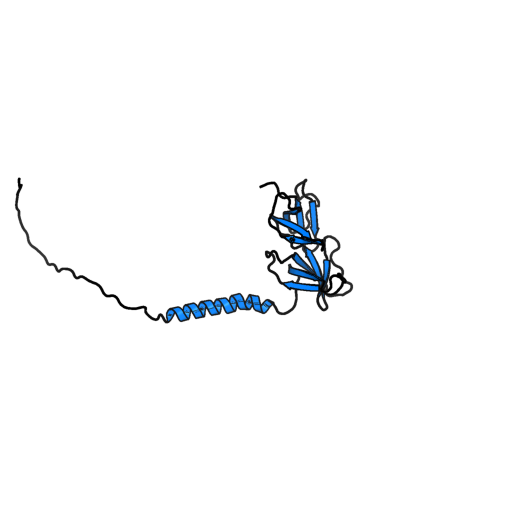 A 1 122 ? 8.245 2.285 -12.923 1.00 91.81 122 THR A CA 1
ATOM 881 C C . THR A 1 122 ? 7.384 1.285 -12.169 1.00 91.81 122 THR A C 1
ATOM 883 O O . THR A 1 122 ? 6.830 0.362 -12.761 1.00 91.81 122 THR A O 1
ATOM 886 N N . LEU A 1 123 ? 7.272 1.456 -10.857 1.00 94.75 123 LEU A N 1
ATOM 887 C CA . LEU A 1 123 ? 6.433 0.621 -10.008 1.00 94.75 123 LEU A CA 1
ATOM 888 C C . LEU A 1 123 ? 5.114 1.340 -9.753 1.00 94.75 123 LEU A C 1
ATOM 890 O O . LEU A 1 123 ? 5.108 2.506 -9.373 1.00 94.75 123 LEU A O 1
ATOM 894 N N . CYS A 1 124 ? 4.005 0.633 -9.917 1.00 96.50 124 CYS A N 1
ATOM 895 C CA . CYS A 1 124 ? 2.694 1.093 -9.485 1.00 96.50 124 CYS A CA 1
ATOM 896 C C . CYS A 1 124 ? 2.469 0.602 -8.066 1.00 96.50 124 CYS A C 1
ATOM 898 O O . CYS A 1 124 ? 2.178 -0.577 -7.855 1.00 96.50 124 CYS A O 1
ATOM 900 N N . LEU A 1 125 ? 2.649 1.483 -7.093 1.00 96.44 125 LEU A N 1
ATOM 901 C CA . LEU A 1 125 ? 2.439 1.161 -5.693 1.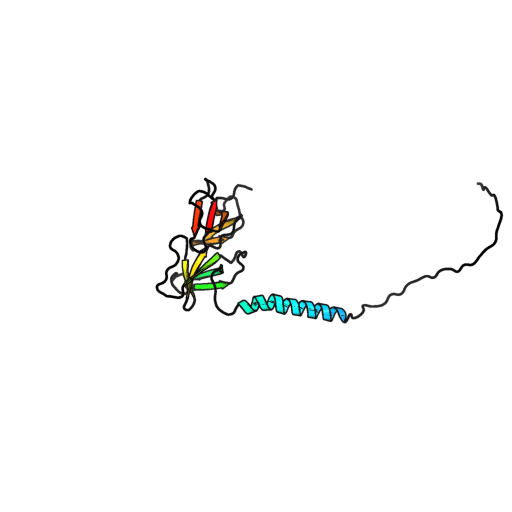00 96.44 125 LEU A CA 1
ATOM 902 C C . LEU A 1 125 ? 0.965 1.317 -5.348 1.00 96.44 125 LEU A C 1
ATOM 904 O O . LEU A 1 125 ? 0.347 2.310 -5.702 1.00 96.44 125 LEU A O 1
ATOM 908 N N . MET A 1 126 ? 0.405 0.353 -4.635 1.00 96.75 126 MET A N 1
ATOM 909 C CA . MET A 1 126 ? -0.885 0.493 -3.967 1.00 96.75 126 MET A CA 1
ATOM 910 C C . MET A 1 126 ? -0.667 0.502 -2.449 1.00 96.75 126 MET A C 1
ATOM 912 O O . MET A 1 126 ? 0.319 -0.074 -1.980 1.00 96.75 126 MET A O 1
ATOM 916 N N . PRO A 1 127 ? -1.569 1.091 -1.651 1.00 96.50 127 PRO A N 1
ATOM 917 C CA . PRO A 1 127 ? -1.481 1.009 -0.198 1.00 96.50 127 PRO A CA 1
ATOM 918 C C . PRO A 1 127 ? -1.476 -0.449 0.294 1.00 96.50 127 PRO A C 1
ATOM 920 O O . PRO A 1 127 ? -2.248 -1.285 -0.185 1.00 96.50 127 PRO A O 1
ATOM 923 N N . ASN A 1 128 ? -0.629 -0.768 1.277 1.00 96.88 128 ASN A N 1
ATOM 924 C CA . ASN A 1 128 ? -0.612 -2.093 1.901 1.00 96.88 128 ASN A CA 1
ATOM 925 C C . ASN A 1 128 ? -1.726 -2.212 2.955 1.00 96.88 128 ASN A C 1
ATOM 927 O O . ASN A 1 128 ? -1.523 -2.036 4.159 1.00 96.88 128 ASN A O 1
ATOM 931 N N . LEU A 1 129 ? -2.937 -2.482 2.475 1.00 96.94 129 LEU A N 1
ATOM 932 C CA . LEU A 1 129 ? -4.134 -2.601 3.301 1.00 96.94 129 LEU A CA 1
ATOM 933 C C . LEU A 1 129 ? -4.373 -4.056 3.714 1.00 96.94 129 LEU A C 1
ATOM 935 O O . LEU A 1 129 ? -4.421 -4.964 2.881 1.00 96.94 129 LEU A O 1
ATOM 939 N N . ILE A 1 130 ? -4.563 -4.271 5.013 1.00 96.81 130 ILE A N 1
ATOM 940 C CA . ILE A 1 130 ? -4.744 -5.579 5.639 1.00 96.81 130 ILE A CA 1
ATOM 941 C C . ILE A 1 130 ? -6.063 -5.565 6.404 1.00 96.81 130 ILE A C 1
ATOM 943 O O . ILE A 1 130 ? -6.323 -4.672 7.213 1.00 96.81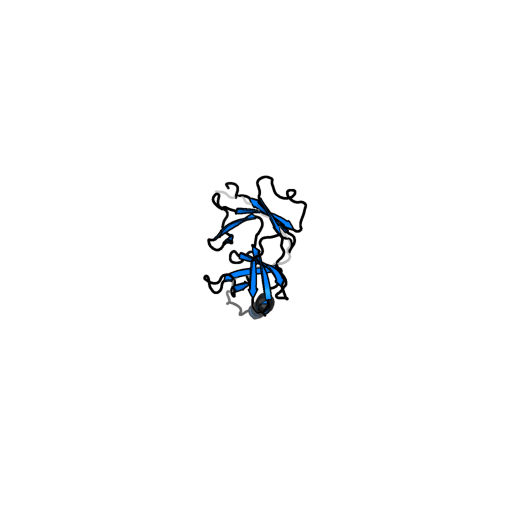 130 ILE A O 1
ATOM 947 N N . GLU A 1 131 ? -6.889 -6.583 6.172 1.00 96.75 131 GLU A N 1
ATOM 948 C CA . GLU A 1 131 ? -8.152 -6.752 6.887 1.00 96.75 131 GLU A CA 1
ATOM 949 C C . GLU A 1 131 ? -7.947 -6.771 8.411 1.00 96.75 131 GLU A C 1
ATOM 951 O O . GLU A 1 131 ? -7.015 -7.372 8.947 1.00 96.75 131 GLU A O 1
ATOM 956 N N . GLY A 1 132 ? -8.829 -6.072 9.119 1.00 96.00 132 GLY A N 1
ATOM 957 C CA . GLY A 1 132 ? -8.813 -5.917 10.567 1.00 96.00 132 GLY A CA 1
ATOM 958 C C . GLY A 1 132 ? -7.825 -4.874 11.090 1.00 96.00 132 GLY A C 1
ATOM 959 O O . GLY A 1 132 ? -7.850 -4.603 12.291 1.00 96.00 132 GLY A O 1
ATOM 960 N N . LYS A 1 133 ? -6.978 -4.279 10.240 1.00 96.38 133 LYS A N 1
ATOM 961 C CA . LYS A 1 133 ? -6.013 -3.247 10.643 1.00 96.38 133 LYS A CA 1
ATOM 962 C C . LYS A 1 133 ? -6.579 -1.838 10.507 1.00 96.38 133 LYS A C 1
ATOM 964 O O . LYS A 1 133 ? -7.477 -1.589 9.699 1.00 96.38 133 LYS A O 1
ATOM 969 N N . CYS A 1 134 ? -6.034 -0.939 11.322 1.00 95.94 134 CYS A N 1
ATOM 970 C CA . CYS A 1 134 ? -6.367 0.476 11.322 1.00 95.94 134 CYS A CA 1
ATOM 971 C C . CYS A 1 134 ? -5.229 1.298 10.742 1.00 95.94 134 CYS A C 1
ATOM 973 O O . CYS A 1 134 ? -4.059 0.927 10.866 1.00 95.94 134 CYS A O 1
ATOM 975 N N . TYR A 1 135 ? -5.603 2.390 10.092 1.00 95.06 135 TYR A N 1
ATOM 976 C CA . TYR A 1 135 ? -4.699 3.231 9.337 1.00 95.06 135 TYR A CA 1
ATOM 977 C C . TYR A 1 135 ? -4.983 4.694 9.617 1.00 95.06 135 TYR A C 1
ATOM 979 O O . TYR A 1 135 ? -6.138 5.103 9.748 1.00 95.06 135 TYR A O 1
ATOM 987 N N . ASN A 1 136 ? -3.911 5.473 9.624 1.00 91.81 136 ASN A N 1
ATOM 988 C CA . ASN A 1 136 ? -3.959 6.919 9.574 1.00 91.81 136 ASN A CA 1
ATOM 989 C C . ASN A 1 136 ? -3.287 7.387 8.280 1.00 91.81 136 ASN A C 1
ATOM 991 O O . ASN A 1 136 ? -2.279 6.814 7.857 1.00 91.81 136 ASN A O 1
ATOM 995 N N . SER A 1 137 ? -3.857 8.396 7.634 1.00 84.31 137 SER A N 1
ATOM 996 C CA . SER A 1 137 ? -3.210 9.081 6.520 1.00 84.31 137 SER A CA 1
ATOM 997 C C . SER A 1 137 ? -2.241 10.108 7.095 1.00 84.31 137 SER A C 1
ATOM 999 O O . SER A 1 137 ? -2.677 11.079 7.715 1.00 84.31 137 SER A O 1
ATOM 1001 N N . GLY A 1 138 ? -0.937 9.895 6.913 1.00 75.50 138 GLY A N 1
ATOM 1002 C CA . GLY A 1 138 ? 0.050 10.914 7.269 1.00 75.50 138 GLY A CA 1
ATOM 1003 C C . GLY A 1 138 ? -0.103 12.179 6.418 1.00 75.50 138 GLY A C 1
ATOM 1004 O O . GLY A 1 138 ? -0.807 12.178 5.408 1.00 75.50 138 GLY A O 1
ATOM 1005 N N . ASP A 1 139 ? 0.600 13.252 6.788 1.00 79.25 139 ASP A N 1
ATOM 1006 C CA . ASP A 1 139 ? 0.643 14.498 5.998 1.00 79.25 139 ASP A CA 1
ATOM 1007 C C . ASP A 1 139 ? 1.191 14.279 4.572 1.00 79.25 139 ASP A C 1
ATOM 1009 O O . ASP A 1 139 ? 0.958 15.081 3.672 1.00 79.25 139 ASP A O 1
ATOM 1013 N N . ASP A 1 140 ? 1.905 13.169 4.374 1.00 78.62 140 ASP A N 1
ATOM 1014 C CA . ASP A 1 140 ? 2.422 12.671 3.102 1.00 78.62 140 ASP A CA 1
ATOM 1015 C C . ASP A 1 140 ? 1.381 11.900 2.270 1.00 78.62 140 ASP A C 1
ATOM 1017 O O . ASP A 1 140 ? 1.703 11.413 1.193 1.00 78.62 140 ASP A O 1
ATOM 1021 N N . GLY A 1 141 ? 0.142 11.759 2.753 1.00 82.75 141 GLY A N 1
ATOM 1022 C CA . GLY A 1 141 ? -0.923 10.998 2.092 1.00 82.75 141 GLY A CA 1
ATOM 1023 C C . GLY A 1 141 ? -0.767 9.476 2.195 1.00 82.75 141 GLY A C 1
ATOM 1024 O O . GLY A 1 141 ? -1.639 8.739 1.736 1.00 82.75 141 GLY A O 1
ATOM 1025 N N . VAL A 1 142 ? 0.304 8.993 2.832 1.00 89.19 142 VAL A N 1
ATOM 1026 C CA . VAL A 1 142 ? 0.603 7.566 2.976 1.00 89.19 142 VAL A CA 1
ATOM 1027 C C . VAL A 1 142 ? -0.218 6.961 4.113 1.00 89.19 142 VAL A C 1
ATOM 1029 O O . VAL A 1 142 ? -0.243 7.482 5.232 1.00 89.19 142 VAL A O 1
ATOM 1032 N N . PHE A 1 143 ? -0.841 5.811 3.850 1.00 92.75 143 PHE A N 1
ATOM 1033 C CA . PHE A 1 143 ? -1.550 5.034 4.864 1.00 92.75 143 PHE A CA 1
ATOM 1034 C C . PHE A 1 143 ? -0.559 4.295 5.759 1.00 92.75 143 PHE A C 1
ATOM 1036 O O . PHE A 1 143 ? 0.110 3.352 5.337 1.00 92.75 143 PHE A O 1
ATOM 1043 N N . LYS A 1 144 ? -0.479 4.716 7.020 1.00 92.69 144 LYS A N 1
ATOM 1044 C CA . LYS A 1 144 ? 0.387 4.112 8.034 1.00 92.69 144 LYS A CA 1
ATOM 1045 C C . LYS A 1 144 ? -0.457 3.267 8.971 1.00 92.69 144 LYS A C 1
ATOM 1047 O O . LYS A 1 144 ? -1.447 3.750 9.518 1.00 92.69 144 LYS A O 1
ATOM 1052 N N . GLN A 1 145 ? -0.075 2.002 9.130 1.00 93.94 145 GLN A N 1
ATOM 1053 C CA . GLN A 1 145 ? -0.756 1.098 10.048 1.00 93.94 145 GLN A CA 1
ATOM 1054 C C . GLN A 1 145 ? -0.542 1.559 11.494 1.00 93.94 145 GLN A C 1
ATOM 1056 O O . GLN A 1 145 ? 0.579 1.848 11.908 1.00 93.94 145 GLN A O 1
ATOM 1061 N N . GLU A 1 146 ? -1.606 1.539 12.286 1.00 92.19 146 GLU A N 1
ATOM 1062 C CA . GLU A 1 146 ? -1.578 1.848 13.712 1.00 92.19 146 GLU A CA 1
ATOM 1063 C C . GLU A 1 146 ? -2.425 0.857 14.523 1.00 92.19 146 GLU A C 1
ATOM 1065 O O . GLU A 1 146 ? -3.123 -0.012 13.985 1.00 92.19 146 GLU A O 1
ATOM 1070 N N . ALA A 1 147 ? -2.342 0.961 15.849 1.00 93.06 147 ALA A N 1
ATOM 1071 C CA . ALA A 1 147 ? -3.271 0.260 16.722 1.00 93.06 147 ALA A CA 1
ATOM 1072 C C . ALA A 1 147 ? -4.677 0.847 16.545 1.00 93.06 147 ALA A C 1
ATOM 1074 O O . ALA A 1 147 ? -4.848 2.061 16.543 1.00 93.06 147 ALA A O 1
ATOM 1075 N N . CYS A 1 148 ? -5.687 -0.014 16.441 1.00 93.75 148 CYS A N 1
ATOM 1076 C CA . CYS A 1 148 ? 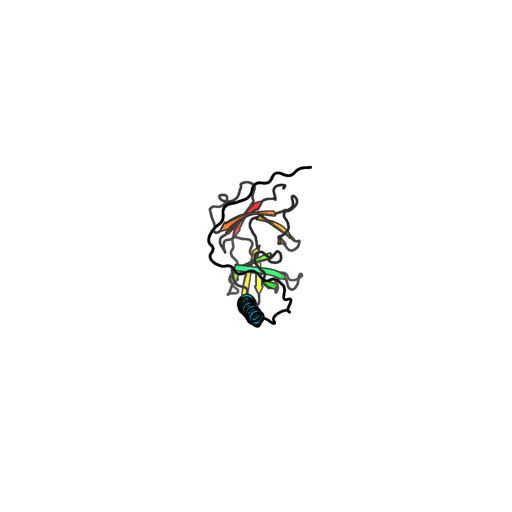-7.069 0.439 16.377 1.00 93.75 148 CYS A CA 1
ATOM 1077 C C . CYS A 1 148 ? -7.490 1.087 17.696 1.00 93.75 148 CYS A C 1
ATOM 1079 O O . CYS A 1 148 ? -7.504 0.430 18.739 1.00 93.75 148 CYS A O 1
ATOM 1081 N N . THR A 1 149 ? -7.885 2.352 17.625 1.00 92.00 149 THR A N 1
ATOM 1082 C CA . THR A 1 149 ? -8.516 3.090 18.721 1.00 92.00 149 THR A CA 1
ATOM 1083 C C . THR A 1 149 ? -9.884 3.603 18.268 1.00 92.00 149 THR A C 1
ATOM 1085 O O . THR A 1 149 ? -10.112 3.700 17.065 1.00 92.00 149 THR A O 1
ATOM 1088 N N . PRO A 1 150 ? -10.800 3.975 19.178 1.00 89.31 150 PRO A N 1
ATOM 1089 C CA . PRO A 1 150 ? -12.065 4.607 18.787 1.00 89.31 150 PRO A CA 1
ATOM 1090 C C . PRO A 1 150 ? -11.901 5.904 17.974 1.00 89.31 150 PRO A C 1
ATOM 1092 O O . PRO A 1 150 ? -12.855 6.355 17.351 1.00 89.31 150 PRO A O 1
ATOM 1095 N N . GLU A 1 151 ? -10.709 6.508 17.994 1.00 86.75 151 GLU A N 1
ATOM 1096 C CA . GLU A 1 151 ? -10.371 7.727 17.254 1.00 86.75 151 GLU A CA 1
ATOM 1097 C C . GLU A 1 151 ? -9.682 7.439 15.909 1.00 86.75 151 GLU A C 1
ATOM 1099 O O . GLU A 1 151 ? -9.468 8.367 15.130 1.00 86.75 151 GLU A O 1
ATOM 1104 N N . SER A 1 152 ? -9.329 6.180 15.611 1.00 89.19 152 SER A N 1
ATOM 1105 C CA . SER A 1 152 ? -8.644 5.853 14.359 1.00 89.19 152 SER A CA 1
ATOM 1106 C C . SER A 1 152 ? -9.578 6.102 13.167 1.00 89.19 152 SER A C 1
ATOM 1108 O O . SER A 1 152 ? -10.714 5.618 13.162 1.00 89.19 152 SER A O 1
ATOM 1110 N N . PRO A 1 153 ? -9.117 6.822 12.131 1.00 88.31 153 PRO A N 1
ATOM 1111 C CA . PRO A 1 153 ? -10.002 7.323 11.085 1.00 88.31 153 PRO A CA 1
ATOM 1112 C C . PRO A 1 153 ? -10.459 6.230 10.114 1.00 88.31 153 PRO A C 1
ATOM 1114 O O . PRO A 1 153 ? -11.548 6.331 9.551 1.00 88.31 153 PRO A O 1
ATOM 1117 N N . VAL A 1 154 ? -9.641 5.193 9.904 1.00 93.25 154 VAL A N 1
ATOM 1118 C CA . VAL A 1 154 ? -9.914 4.124 8.937 1.00 93.25 154 VAL A CA 1
ATOM 1119 C C . VAL A 1 154 ? -9.567 2.763 9.531 1.00 93.25 154 VAL A C 1
ATOM 1121 O O . VAL A 1 154 ? -8.469 2.555 10.046 1.00 93.25 154 VAL A O 1
ATOM 1124 N N . LYS A 1 155 ? -10.482 1.803 9.389 1.00 95.88 155 LYS A N 1
ATOM 1125 C CA . LYS A 1 155 ? -10.260 0.367 9.581 1.00 95.88 155 LYS A CA 1
ATOM 1126 C C . LYS A 1 155 ? -10.649 -0.375 8.312 1.00 95.88 155 LYS A C 1
ATOM 1128 O O . LYS A 1 155 ? -11.748 -0.185 7.795 1.00 95.88 155 LYS A O 1
ATOM 1133 N N . ILE A 1 156 ? -9.796 -1.282 7.851 1.00 97.38 156 ILE A N 1
ATOM 1134 C CA . ILE A 1 156 ? -10.159 -2.197 6.766 1.00 97.38 156 ILE A CA 1
ATOM 1135 C C . ILE A 1 156 ? -11.020 -3.298 7.369 1.00 97.38 156 ILE A C 1
ATOM 1137 O O . ILE A 1 156 ? -10.518 -4.205 8.027 1.00 97.38 156 ILE A O 1
ATOM 1141 N N . VAL A 1 157 ? -12.334 -3.194 7.213 1.00 96.81 157 VAL A N 1
ATOM 1142 C CA . VAL A 1 157 ? -13.284 -4.131 7.831 1.00 96.81 157 VAL A CA 1
ATOM 1143 C C . VAL A 1 157 ? -13.427 -5.422 7.036 1.00 96.81 157 VAL A C 1
ATOM 1145 O O . VAL A 1 157 ? -13.848 -6.429 7.596 1.00 96.81 157 VAL A O 1
ATOM 1148 N N . LYS A 1 158 ? -13.074 -5.396 5.746 1.00 97.06 158 LYS A N 1
ATOM 1149 C CA . LYS A 1 158 ? -13.100 -6.563 4.864 1.00 97.06 158 LYS A CA 1
ATOM 1150 C C . LYS A 1 158 ? -12.190 -6.355 3.656 1.00 97.06 158 LYS A C 1
ATOM 1152 O O . LYS A 1 158 ? -12.158 -5.256 3.104 1.00 97.06 158 LYS A O 1
ATOM 1157 N N . LYS A 1 159 ? -11.504 -7.410 3.222 1.00 97.38 159 LYS A N 1
ATOM 1158 C CA . LYS A 1 159 ? -10.817 -7.503 1.931 1.00 97.38 159 LYS A CA 1
ATOM 1159 C C . LYS A 1 159 ? -11.449 -8.624 1.107 1.00 97.38 159 LYS A C 1
ATOM 1161 O O . LYS A 1 159 ? -11.678 -9.721 1.605 1.00 97.38 159 LYS A O 1
ATOM 1166 N N . VAL A 1 160 ? -11.709 -8.361 -0.167 1.00 98.00 160 VAL A N 1
ATOM 1167 C CA . VAL A 1 160 ? -12.188 -9.356 -1.130 1.00 98.00 160 VAL A CA 1
ATOM 1168 C C . VAL A 1 160 ? -11.216 -9.401 -2.296 1.00 98.00 160 VAL A C 1
ATOM 1170 O O . VAL A 1 160 ? -10.877 -8.364 -2.857 1.00 98.00 160 VAL A O 1
ATOM 1173 N N . ASP A 1 161 ? -10.757 -10.595 -2.655 1.00 96.88 161 ASP A N 1
ATOM 1174 C CA . ASP A 1 161 ? -9.975 -10.788 -3.873 1.00 96.88 161 ASP A CA 1
ATOM 1175 C C . ASP A 1 161 ? -10.921 -10.857 -5.087 1.00 96.88 161 ASP A C 1
ATOM 1177 O O . ASP A 1 161 ? -12.005 -11.442 -5.018 1.00 96.88 161 ASP A O 1
ATOM 1181 N N . GLY A 1 162 ? -10.509 -10.270 -6.210 1.00 96.62 162 GLY A N 1
ATOM 1182 C CA . GLY A 1 162 ? -11.337 -10.082 -7.402 1.00 96.62 162 GLY A CA 1
ATOM 1183 C C . GLY A 1 162 ? -12.105 -8.753 -7.424 1.00 96.62 162 GLY A C 1
ATOM 1184 O O . GLY A 1 162 ? -12.000 -7.931 -6.518 1.00 96.62 162 GLY A O 1
ATOM 1185 N N . LEU A 1 163 ? -12.893 -8.558 -8.487 1.00 96.81 163 LEU A N 1
ATOM 1186 C CA . LEU A 1 163 ? -13.753 -7.386 -8.703 1.00 96.81 163 LEU A CA 1
ATOM 1187 C C . LEU A 1 163 ? -15.228 -7.817 -8.806 1.00 96.81 163 LEU A C 1
ATOM 1189 O O . LEU A 1 163 ? -15.765 -7.911 -9.913 1.00 96.81 163 LEU A O 1
ATOM 1193 N N . PRO A 1 164 ? -15.888 -8.141 -7.678 1.00 96.69 164 PRO A N 1
ATOM 1194 C CA . PRO A 1 164 ? -17.331 -8.380 -7.656 1.00 96.69 164 PRO A CA 1
ATOM 1195 C C . PRO A 1 164 ? -18.109 -7.116 -8.049 1.00 96.69 164 PRO A C 1
ATOM 1197 O O . PRO A 1 164 ? -17.541 -6.026 -8.112 1.00 96.69 164 PRO A O 1
ATOM 1200 N N . GLU A 1 165 ? -19.413 -7.255 -8.299 1.00 96.44 165 GLU A N 1
ATOM 1201 C CA . GLU A 1 165 ? -20.296 -6.115 -8.574 1.00 96.44 165 GLU A CA 1
ATOM 1202 C C . GLU A 1 165 ? -20.197 -5.063 -7.455 1.00 96.44 165 GLU A C 1
ATOM 1204 O O . GLU A 1 165 ? -20.183 -5.400 -6.267 1.00 96.44 165 GLU A O 1
ATOM 1209 N N . GLU A 1 166 ? -20.091 -3.796 -7.851 1.00 94.38 166 GLU A N 1
ATOM 1210 C CA . GLU A 1 166 ? -19.928 -2.662 -6.938 1.00 94.38 166 GLU A CA 1
ATOM 1211 C C . GLU A 1 166 ? -21.076 -2.597 -5.920 1.00 94.38 166 GLU A C 1
ATOM 1213 O O . GLU A 1 166 ? -22.242 -2.799 -6.263 1.00 94.38 166 GLU A O 1
ATOM 1218 N N . GLY A 1 167 ? -20.747 -2.341 -4.653 1.00 94.00 167 GLY A N 1
ATOM 1219 C CA . GLY A 1 167 ? -21.730 -2.203 -3.580 1.00 94.00 167 GLY A CA 1
ATOM 1220 C C . GLY A 1 167 ? -22.320 -3.520 -3.068 1.00 94.00 167 GLY A C 1
ATOM 1221 O O . GLY A 1 167 ? -23.218 -3.494 -2.230 1.00 94.00 167 GLY A O 1
ATOM 1222 N N . THR A 1 168 ? -21.840 -4.681 -3.532 1.00 96.31 168 THR A N 1
ATOM 1223 C CA . THR A 1 168 ? -22.400 -5.987 -3.122 1.00 96.31 168 THR A CA 1
ATOM 1224 C C . THR A 1 168 ? -21.646 -6.673 -1.985 1.00 96.31 168 THR A C 1
ATOM 1226 O O . THR A 1 168 ? -22.196 -7.557 -1.324 1.00 96.31 168 THR A O 1
ATOM 1229 N N . VAL A 1 169 ? -20.382 -6.305 -1.746 1.00 96.62 169 VAL A N 1
ATOM 1230 C CA . VAL A 1 169 ? -19.509 -7.031 -0.806 1.00 96.62 169 VAL A CA 1
ATOM 1231 C C . VAL A 1 169 ? -19.163 -6.270 0.465 1.00 96.62 169 VAL A C 1
ATOM 1233 O O . VAL A 1 169 ? -18.811 -6.923 1.458 1.00 96.62 169 VAL A O 1
ATOM 1236 N N . CYS A 1 170 ? -19.262 -4.942 0.447 1.00 97.00 170 CYS A N 1
ATOM 1237 C CA . CYS A 1 170 ? -19.010 -4.095 1.605 1.00 97.00 170 CYS A CA 1
ATOM 1238 C C . CYS A 1 170 ? -20.290 -3.854 2.420 1.00 97.00 170 CYS A C 1
ATOM 1240 O O . CYS A 1 170 ? -21.375 -3.779 1.845 1.00 97.00 170 CYS A O 1
ATOM 1242 N N . PRO A 1 171 ? -20.194 -3.748 3.759 1.00 93.62 171 PRO A N 1
ATOM 1243 C CA . PRO A 1 171 ? -21.313 -3.296 4.586 1.00 93.62 171 PRO A CA 1
ATOM 1244 C C . PRO A 1 171 ? -21.820 -1.914 4.144 1.00 93.62 171 PRO A C 1
ATOM 1246 O O . PRO A 1 171 ? -21.019 -1.088 3.724 1.00 93.62 171 PRO A O 1
ATOM 1249 N N . GLU A 1 172 ? -23.114 -1.626 4.318 1.00 90.06 172 GLU A N 1
ATOM 1250 C CA . GLU A 1 172 ? -23.732 -0.358 3.871 1.00 90.06 172 GLU A CA 1
ATOM 1251 C C . GLU A 1 172 ? -23.076 0.903 4.459 1.00 90.06 172 GLU A C 1
ATOM 1253 O O . GLU A 1 172 ? -23.099 1.968 3.849 1.00 90.06 172 GLU A O 1
ATOM 1258 N N . THR A 1 173 ? -22.498 0.798 5.657 1.00 89.25 173 THR A N 1
ATOM 1259 C CA . THR A 1 173 ? -21.827 1.905 6.353 1.00 89.25 173 THR A CA 1
ATOM 1260 C C . THR A 1 173 ? -20.342 2.029 6.013 1.00 89.25 173 THR A C 1
ATOM 1262 O O . THR A 1 173 ? -19.687 2.949 6.503 1.00 89.25 173 THR A O 1
ATOM 1265 N N . ALA A 1 174 ? -19.799 1.110 5.212 1.00 94.31 174 ALA A N 1
ATOM 1266 C CA . ALA A 1 174 ? -18.400 1.093 4.822 1.00 94.31 174 ALA A CA 1
ATOM 1267 C C . ALA A 1 174 ? -18.207 1.719 3.433 1.00 94.31 174 ALA A C 1
ATOM 1269 O O . ALA A 1 174 ? -18.990 1.487 2.516 1.00 94.31 174 ALA A O 1
ATOM 1270 N N . GLY A 1 175 ? -17.125 2.477 3.264 1.00 94.81 175 GLY A N 1
ATOM 1271 C CA . GLY A 1 175 ? -16.653 2.881 1.943 1.00 94.81 175 GLY A CA 1
ATOM 1272 C C . GLY A 1 175 ? -16.043 1.697 1.190 1.00 94.81 175 GLY A C 1
ATOM 1273 O O . GLY A 1 175 ? -15.488 0.788 1.806 1.00 94.81 175 GLY A O 1
ATOM 1274 N N . GLU A 1 176 ? -16.112 1.724 -0.138 1.00 95.94 176 GLU A N 1
ATOM 1275 C CA . GLU A 1 176 ? -15.543 0.698 -1.014 1.00 95.94 176 GLU A CA 1
ATOM 1276 C C . GLU A 1 176 ? -14.381 1.288 -1.823 1.00 95.94 176 GLU A C 1
ATOM 1278 O O . GLU A 1 176 ? -14.547 2.278 -2.536 1.00 95.94 176 GLU A O 1
ATOM 1283 N N . TRP A 1 177 ? -13.197 0.684 -1.719 1.00 96.56 177 TRP A N 1
ATOM 1284 C CA . TRP A 1 177 ? -12.069 0.944 -2.614 1.00 96.56 177 TRP A CA 1
ATOM 1285 C C . TRP A 1 177 ? -11.798 -0.267 -3.484 1.00 96.56 177 TRP A C 1
ATOM 1287 O O . TRP A 1 177 ? -11.624 -1.375 -2.980 1.00 96.56 177 TRP A O 1
ATOM 1297 N N . ARG A 1 178 ? -11.729 -0.040 -4.793 1.00 97.31 178 ARG A N 1
ATOM 1298 C CA . ARG A 1 178 ? -11.590 -1.084 -5.808 1.00 97.31 178 ARG A CA 1
ATOM 1299 C C . ARG A 1 178 ? -10.270 -0.884 -6.539 1.00 97.31 178 ARG A C 1
ATOM 1301 O O . ARG A 1 178 ? -9.928 0.238 -6.901 1.00 97.31 178 ARG A O 1
ATOM 1308 N N . PHE A 1 179 ? -9.529 -1.969 -6.712 1.00 97.50 179 PHE A N 1
ATOM 1309 C CA . PHE A 1 179 ? -8.228 -2.004 -7.367 1.00 97.50 179 PHE A CA 1
ATOM 1310 C C . PHE A 1 179 ? -8.289 -3.027 -8.488 1.00 97.50 179 PHE A C 1
ATOM 1312 O O . PHE A 1 179 ? -8.637 -4.184 -8.257 1.00 97.50 179 PHE A O 1
ATOM 1319 N N . SER A 1 180 ? -7.961 -2.598 -9.701 1.00 97.12 180 SER A N 1
ATOM 1320 C CA . SER A 1 180 ? -8.036 -3.448 -10.891 1.00 97.12 180 SER A CA 1
ATOM 1321 C C . SER A 1 180 ? -6.894 -4.458 -11.002 1.00 97.12 180 SER A C 1
ATOM 1323 O O . SER A 1 180 ? -7.098 -5.551 -11.525 1.00 97.12 180 SER A O 1
ATOM 1325 N N . GLU A 1 181 ? -5.727 -4.136 -10.445 1.00 95.69 181 GLU A N 1
ATOM 1326 C CA . GLU A 1 181 ? -4.537 -4.988 -10.444 1.00 95.69 181 GLU A CA 1
ATOM 1327 C C . GLU A 1 181 ? -3.744 -4.843 -9.124 1.00 95.69 181 GLU A C 1
ATOM 1329 O O . GLU A 1 181 ? -3.377 -3.728 -8.763 1.00 95.69 181 GLU A O 1
ATOM 1334 N N . PRO A 1 182 ? -3.469 -5.923 -8.376 1.00 95.81 182 PRO A N 1
ATOM 1335 C CA . PRO A 1 182 ? -4.253 -7.146 -8.410 1.00 95.81 182 PRO A CA 1
ATOM 1336 C C . PRO A 1 182 ? -5.723 -6.838 -8.089 1.00 95.81 182 PRO A C 1
ATOM 1338 O O . PRO A 1 182 ? -6.022 -6.060 -7.178 1.00 95.81 182 PRO A O 1
ATOM 1341 N N . ALA A 1 183 ? -6.626 -7.490 -8.822 1.00 97.50 183 ALA A N 1
ATOM 1342 C CA . ALA A 1 183 ? -8.066 -7.365 -8.636 1.00 97.50 183 ALA A CA 1
ATOM 1343 C C . ALA A 1 183 ? -8.441 -7.564 -7.159 1.00 97.50 183 ALA A C 1
ATOM 1345 O O . ALA A 1 183 ? -8.267 -8.658 -6.613 1.00 97.50 183 ALA A O 1
ATOM 1346 N N . SER A 1 184 ? -8.908 -6.506 -6.502 1.00 97.69 184 SER A N 1
ATOM 1347 C CA . SER A 1 184 ? -9.286 -6.546 -5.090 1.00 97.69 184 SER A CA 1
ATOM 1348 C C . SER A 1 184 ? -10.226 -5.412 -4.698 1.00 97.69 184 SER A C 1
ATOM 1350 O O . SER A 1 184 ? -10.220 -4.329 -5.284 1.00 97.69 184 SER A O 1
ATOM 1352 N N . VAL A 1 185 ? -11.026 -5.667 -3.665 1.00 98.25 185 VAL A N 1
ATOM 1353 C CA . VAL A 1 185 ? -11.921 -4.697 -3.037 1.00 98.25 185 VAL A CA 1
ATOM 1354 C C . VAL A 1 185 ? -11.614 -4.613 -1.546 1.00 98.25 185 VAL A C 1
ATOM 1356 O O . VAL A 1 185 ? -11.547 -5.629 -0.852 1.00 98.25 185 VAL A O 1
ATOM 1359 N N . TYR A 1 186 ? -11.452 -3.393 -1.046 1.00 97.81 186 TYR A N 1
ATOM 1360 C CA . TYR A 1 186 ? -11.234 -3.079 0.358 1.00 97.81 186 TYR A CA 1
ATOM 1361 C C . TYR A 1 186 ? -12.420 -2.290 0.896 1.00 97.81 186 TYR A C 1
ATOM 1363 O O . TYR A 1 186 ? -12.733 -1.203 0.415 1.00 97.81 186 TYR A O 1
ATOM 1371 N N . CYS A 1 187 ? -13.060 -2.834 1.923 1.00 97.75 187 CYS A N 1
ATOM 1372 C CA . CYS A 1 187 ? -14.141 -2.170 2.628 1.00 97.75 187 CYS A CA 1
ATOM 1373 C C . CYS A 1 187 ? -13.566 -1.411 3.821 1.00 97.75 187 CYS A C 1
ATOM 1375 O O . CYS A 1 187 ? -12.919 -2.005 4.689 1.00 97.75 187 CYS A O 1
ATOM 1377 N N . MET A 1 188 ? -13.819 -0.110 3.879 1.00 95.56 188 MET A N 1
ATOM 1378 C CA . MET A 1 188 ? -13.312 0.785 4.911 1.00 95.56 188 MET A CA 1
ATOM 1379 C C . MET A 1 188 ? -14.438 1.215 5.835 1.00 95.56 188 MET A C 1
ATOM 1381 O O . MET A 1 188 ? -15.427 1.787 5.392 1.00 95.56 188 MET A O 1
ATOM 1385 N N . GLY A 1 189 ? -14.270 0.984 7.125 1.00 93.56 189 GLY A N 1
ATOM 1386 C CA . GLY A 1 189 ? -15.148 1.520 8.154 1.00 93.56 189 GLY A CA 1
ATOM 1387 C C . GLY A 1 189 ? -14.360 2.325 9.173 1.00 93.56 189 GLY A C 1
ATOM 1388 O O . GLY A 1 189 ? -13.159 2.551 9.027 1.00 93.56 189 GLY A O 1
ATOM 1389 N N . VAL A 1 190 ? -15.042 2.697 10.247 1.00 90.25 190 VAL A N 1
ATOM 1390 C CA . VAL A 1 190 ? -14.403 3.152 11.483 1.00 90.25 190 VAL A CA 1
ATOM 1391 C C . VAL A 1 190 ? -14.300 1.975 12.457 1.00 90.25 190 VAL A C 1
ATOM 1393 O O . VAL A 1 190 ? -15.090 1.029 12.363 1.00 90.25 190 VAL A O 1
ATOM 1396 N N . PRO A 1 191 ? -13.339 1.973 13.389 1.00 85.69 191 PRO A N 1
ATOM 1397 C CA . PRO A 1 191 ? -13.329 1.001 14.472 1.00 85.69 191 PRO A CA 1
ATOM 1398 C C . PRO A 1 191 ? -14.592 1.158 15.319 1.00 85.69 191 PRO A C 1
ATOM 1400 O O . PRO A 1 191 ? -14.896 2.244 15.808 1.00 85.69 191 PRO A O 1
ATOM 1403 N N . GLU A 1 192 ? -15.332 0.071 15.508 1.00 78.31 192 GLU A N 1
ATOM 1404 C CA . GLU A 1 192 ? -16.409 0.047 16.493 1.00 78.31 192 GLU A CA 1
ATOM 1405 C C . GLU A 1 192 ? -15.789 0.102 17.896 1.00 78.31 192 GLU A C 1
ATOM 1407 O O . GLU A 1 192 ? -14.755 -0.526 18.138 1.00 78.31 192 GLU A O 1
ATOM 1412 N N . GLY A 1 193 ? -16.378 0.897 18.795 1.00 59.31 193 GLY A N 1
ATOM 1413 C CA . GLY A 1 193 ? -15.869 1.083 20.154 1.00 59.31 193 GLY A CA 1
ATOM 1414 C C . GLY A 1 193 ? -15.726 -0.256 20.881 1.00 59.31 193 GLY A C 1
ATOM 1415 O O . GLY A 1 193 ? -16.720 -0.956 21.062 1.00 59.31 193 GLY A O 1
ATOM 1416 N N . SER A 1 194 ? -14.482 -0.593 21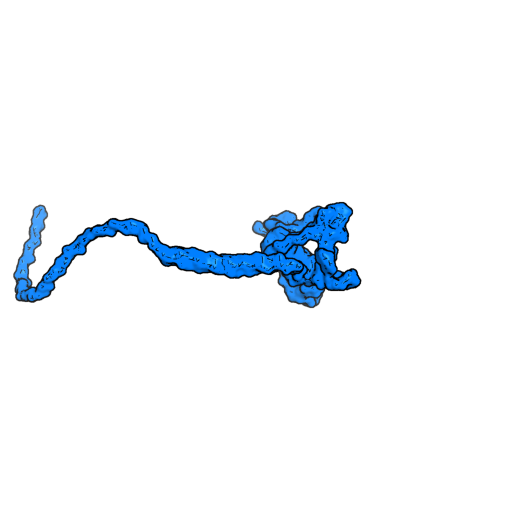.237 1.00 42.34 194 SER A N 1
ATOM 1417 C CA . SER A 1 194 ? -14.076 -1.797 21.975 1.00 42.34 194 SER A CA 1
ATOM 1418 C C . SER A 1 194 ? -14.814 -2.003 23.295 1.00 42.34 194 SER A C 1
ATOM 1420 O O . SER A 1 194 ? -15.054 -0.996 24.002 1.00 42.34 194 SER A O 1
#

Organism: NCBI:txid65499

pLDDT: mean 80.26, std 19.1, range [37.31, 98.25]

Foldseek 3Di:
DDDDDDDDDDDDDDDDDDDDDDDDDDDDDPDPVVVVVVVVVVVCCCVVVVVVVVVPPDDQAAFWFWQKDCPDPVCRQHAIDTDTDDLPDLSRQWGFLHKAQDPPDDFDPAFPWDWHDDPNITTTIHTSADAQWAWDQDPVRTTGTDDADQPGPKHQNDKDFAADDPPPPEDPQWDWGADVGSGMITTIDHDDHD

InterPro domains:
  IPR061465 LppU/SCO3897 domain [NF049863] (63-126)

Radius of gyration: 34.0 Å; chains: 1; bounding box: 55×94×101 Å